Protein AF-A0A0A6D599-F1 (afdb_monomer_lite)

Radius of gyration: 25.68 Å; chains: 1; bounding box: 58×55×68 Å

Foldseek 3Di:
DDWDWDDDPDQWIWTDADPDIAIAWDDVVVVTPNPHHHPVVVLLVLLQVLLVVLLVVLCVVVVHDCPPKDKDWDWDADPVHRVDIDTDIDIDDDPPDDPVSVVVSVVSSVPRPSVVPVVVDDDDDDDDDPDPQVCLLVVQQDDPDDPDFDDDPPDPDGLRVLSVVLSVVCVVVVFRKDWPDWDDPDQQWIKTKIATRVDRLQIFMFIGRDPSNRSSRRSVVSVVCVLQVNSCPVHDPDPVLVPDCHNGDVPDDDDDADPPRHDDPVPDD

Structure (mmCIF, N/CA/C/O backbone):
data_AF-A0A0A6D599-F1
#
_entry.id   AF-A0A0A6D599-F1
#
loop_
_atom_site.group_PDB
_atom_site.id
_atom_site.type_symbol
_atom_site.label_atom_id
_atom_site.label_alt_id
_atom_site.label_comp_id
_atom_site.label_asym_id
_atom_site.label_entity_id
_atom_site.label_seq_id
_atom_site.pdbx_PDB_ins_code
_atom_site.Cartn_x
_atom_site.Cartn_y
_atom_site.Cartn_z
_atom_site.occupancy
_atom_site.B_iso_or_equiv
_atom_site.auth_seq_id
_atom_site.auth_comp_id
_atom_site.auth_asym_id
_atom_site.auth_atom_id
_atom_site.pdbx_PDB_model_num
ATOM 1 N N . MET A 1 1 ? 1.293 4.445 -0.594 1.00 71.12 1 MET A N 1
ATOM 2 C CA . MET A 1 1 ? -0.063 4.743 -1.075 1.00 71.12 1 MET A CA 1
ATOM 3 C C . MET A 1 1 ? -0.205 6.242 -1.158 1.00 71.12 1 MET A C 1
ATOM 5 O O . MET A 1 1 ? -0.358 6.902 -0.134 1.00 71.12 1 MET A O 1
ATOM 9 N N . GLU A 1 2 ? -0.124 6.762 -2.369 1.00 77.12 2 GLU A N 1
ATOM 10 C CA . GLU A 1 2 ? -0.551 8.118 -2.691 1.00 77.12 2 GLU A CA 1
ATOM 11 C C . GLU A 1 2 ? -2.078 8.173 -2.875 1.00 77.12 2 GLU A C 1
ATOM 13 O O . GLU A 1 2 ? -2.679 7.243 -3.412 1.00 77.12 2 GLU A O 1
ATOM 18 N N . ILE A 1 3 ? -2.706 9.266 -2.433 1.00 87.75 3 ILE A N 1
ATOM 19 C CA . ILE A 1 3 ? -4.123 9.550 -2.683 1.00 87.75 3 ILE A CA 1
ATOM 20 C C . ILE A 1 3 ? -4.201 10.858 -3.467 1.00 87.75 3 ILE A C 1
ATOM 22 O O . ILE A 1 3 ? -3.887 11.919 -2.930 1.00 87.75 3 ILE A O 1
ATOM 26 N N . LYS A 1 4 ? -4.641 10.790 -4.727 1.00 86.75 4 LYS A N 1
ATOM 27 C CA . LYS A 1 4 ? -4.862 11.976 -5.566 1.00 86.75 4 LYS A CA 1
ATOM 28 C C . LYS A 1 4 ? -6.304 12.443 -5.412 1.00 86.75 4 LYS A C 1
ATOM 30 O O . LYS A 1 4 ? -7.223 11.625 -5.427 1.00 86.75 4 LYS A O 1
ATOM 35 N N . VAL A 1 5 ? -6.508 13.749 -5.257 1.00 94.44 5 VAL A N 1
ATOM 36 C CA . VAL A 1 5 ? -7.840 14.337 -5.071 1.00 94.44 5 VAL A CA 1
ATOM 37 C C . VAL A 1 5 ? -8.196 15.217 -6.262 1.00 94.44 5 VAL A C 1
ATOM 39 O O . VAL A 1 5 ? -7.461 16.146 -6.586 1.00 94.44 5 VAL A O 1
ATOM 42 N N . ASN A 1 6 ? -9.348 14.950 -6.873 1.00 94.56 6 ASN A N 1
ATOM 43 C CA . ASN A 1 6 ? -9.970 15.817 -7.865 1.00 94.56 6 ASN A CA 1
ATOM 44 C C . ASN A 1 6 ? -11.116 16.604 -7.222 1.00 94.56 6 ASN A C 1
ATOM 46 O O . ASN A 1 6 ? -11.903 16.069 -6.434 1.00 94.56 6 ASN A O 1
ATOM 50 N N . PHE A 1 7 ? -11.236 17.872 -7.602 1.00 96.44 7 PHE A N 1
ATOM 51 C CA . PHE A 1 7 ? -12.372 18.709 -7.239 1.00 96.44 7 PHE A CA 1
ATOM 5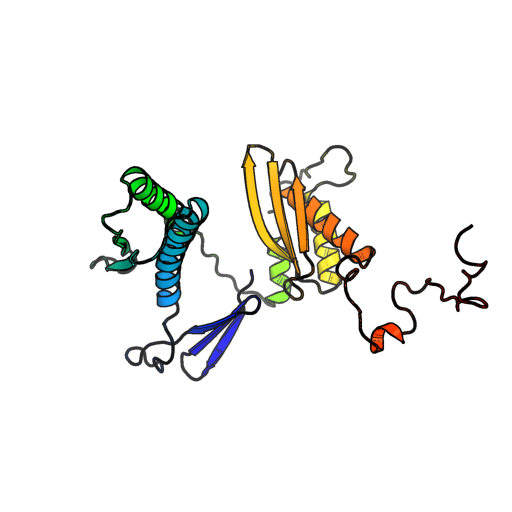2 C C . PHE A 1 7 ? -13.485 18.499 -8.263 1.00 96.44 7 PHE A C 1
ATOM 54 O O . PHE A 1 7 ? -13.273 18.697 -9.460 1.00 96.44 7 PHE A O 1
ATOM 61 N N . LEU A 1 8 ? -14.649 18.059 -7.792 1.00 96.56 8 LEU A N 1
ATOM 62 C CA . LEU A 1 8 ? -15.841 17.892 -8.618 1.00 96.56 8 LEU A CA 1
ATOM 63 C C . LEU A 1 8 ? -16.753 19.123 -8.474 1.00 96.56 8 LEU A C 1
ATOM 65 O O . LEU A 1 8 ? -16.378 20.134 -7.880 1.00 96.56 8 LEU A O 1
ATOM 69 N N . ASP A 1 9 ? -17.965 19.035 -9.019 1.00 94.44 9 ASP A N 1
ATOM 70 C CA . ASP A 1 9 ? -18.970 20.088 -8.895 1.00 94.44 9 ASP A CA 1
ATOM 71 C C . ASP A 1 9 ? -19.347 20.372 -7.424 1.00 94.44 9 ASP A C 1
ATOM 73 O O . ASP A 1 9 ? -19.399 19.476 -6.576 1.00 94.44 9 ASP A O 1
ATOM 77 N N . ASN A 1 10 ? -19.680 21.633 -7.135 1.00 95.75 10 ASN A N 1
ATOM 78 C CA . ASN A 1 10 ? -20.062 22.127 -5.808 1.00 95.75 10 ASN A CA 1
ATOM 79 C C . ASN A 1 10 ? -18.999 21.844 -4.718 1.00 95.75 10 ASN A C 1
ATOM 81 O O . ASN A 1 10 ? -17.886 22.357 -4.804 1.00 95.75 10 ASN A O 1
ATOM 85 N N . LEU A 1 11 ? -19.340 21.079 -3.673 1.00 95.69 11 LEU A N 1
ATOM 86 C CA . LEU A 1 11 ? -18.441 20.725 -2.563 1.00 95.69 11 LEU A CA 1
ATOM 87 C C . LEU A 1 11 ? -18.027 19.247 -2.599 1.00 95.69 11 LEU A C 1
ATOM 89 O O . LEU A 1 11 ? -17.588 18.698 -1.583 1.00 95.69 11 LEU A O 1
ATOM 93 N N . ARG A 1 12 ? -18.182 18.602 -3.760 1.00 97.12 12 ARG A N 1
ATOM 94 C CA . ARG A 1 12 ? -17.849 17.194 -3.954 1.00 97.12 12 ARG A CA 1
ATOM 95 C C . ARG A 1 12 ? -16.366 17.031 -4.260 1.00 97.12 12 ARG A C 1
ATOM 97 O O . ARG A 1 12 ? -15.771 17.793 -5.021 1.00 97.12 12 ARG A O 1
ATOM 104 N N . LEU A 1 13 ? -15.781 15.994 -3.679 1.00 97.75 13 LEU A N 1
ATOM 105 C CA . LEU A 1 13 ? -14.378 15.633 -3.840 1.00 97.75 13 LEU A CA 1
ATOM 106 C C . LEU A 1 13 ? -14.291 14.175 -4.274 1.00 97.75 13 LEU A C 1
ATOM 108 O O . LEU A 1 13 ? -15.048 13.335 -3.786 1.00 97.75 13 LEU A O 1
ATOM 112 N N . GLU A 1 14 ? -13.353 13.873 -5.158 1.00 97.56 14 GLU A N 1
ATOM 113 C CA . GLU A 1 14 ? -13.050 12.513 -5.589 1.00 97.56 14 GLU A CA 1
ATOM 114 C C . GLU A 1 14 ? -11.620 12.171 -5.187 1.00 97.56 14 GLU A C 1
ATOM 116 O O . GLU A 1 14 ? -10.680 12.807 -5.650 1.00 97.56 14 GLU A O 1
ATOM 121 N N . ALA A 1 15 ? -11.453 11.162 -4.340 1.00 96.00 15 ALA A N 1
ATOM 122 C CA . ALA A 1 15 ? -10.157 10.590 -4.013 1.00 96.00 15 ALA A CA 1
ATOM 123 C C . ALA A 1 15 ? -9.919 9.331 -4.857 1.00 96.00 15 ALA A C 1
ATOM 125 O O . ALA A 1 15 ? -10.765 8.433 -4.873 1.00 96.00 15 ALA A O 1
ATOM 126 N N . LYS A 1 16 ? -8.760 9.252 -5.518 1.00 89.00 16 LYS A N 1
ATOM 127 C CA . LYS A 1 16 ? -8.285 8.078 -6.263 1.00 89.00 16 LYS A CA 1
ATOM 128 C C . LYS A 1 16 ? -7.006 7.537 -5.643 1.00 89.00 16 LYS A C 1
ATOM 130 O O . LYS A 1 16 ? -6.075 8.301 -5.384 1.00 89.00 16 LYS A O 1
ATOM 135 N N . PHE A 1 17 ? -6.976 6.232 -5.414 1.00 84.12 17 PHE A N 1
ATOM 136 C CA . PHE A 1 17 ? -5.823 5.501 -4.894 1.00 84.12 17 PHE A CA 1
ATOM 137 C C . PHE A 1 17 ? -5.965 4.022 -5.257 1.00 84.12 17 PHE A C 1
ATOM 139 O O . PHE A 1 17 ? -7.059 3.467 -5.145 1.00 84.12 17 PHE A O 1
ATOM 146 N N . ASP A 1 18 ? -4.871 3.387 -5.683 1.00 79.62 18 ASP A N 1
ATOM 147 C CA . ASP A 1 18 ? -4.915 2.058 -6.313 1.00 79.62 18 ASP A CA 1
ATOM 148 C C . ASP A 1 18 ? -6.025 2.000 -7.394 1.00 79.62 18 ASP A C 1
ATOM 150 O O . ASP A 1 18 ? -6.182 2.939 -8.174 1.00 79.62 18 ASP A O 1
ATOM 154 N N . ASP A 1 19 ? -6.838 0.940 -7.397 1.00 82.19 19 ASP A N 1
ATOM 155 C CA . ASP A 1 19 ? -8.002 0.773 -8.278 1.00 82.19 19 ASP A CA 1
ATOM 156 C C . ASP A 1 19 ? -9.305 1.343 -7.679 1.00 82.19 19 ASP A C 1
ATOM 158 O O . ASP A 1 19 ? -10.402 1.121 -8.203 1.00 82.19 19 ASP A O 1
ATOM 162 N N . PHE A 1 20 ? -9.223 2.050 -6.548 1.00 89.50 20 PHE A N 1
ATOM 163 C CA . PHE A 1 20 ? -10.386 2.535 -5.815 1.00 89.50 20 PHE A CA 1
ATOM 164 C C . PHE A 1 20 ? -10.650 4.017 -6.064 1.00 89.50 20 PHE A C 1
ATOM 166 O O . PHE A 1 20 ? -9.753 4.849 -6.202 1.00 89.50 20 PHE A O 1
ATOM 173 N N . THR A 1 21 ? -11.937 4.357 -6.077 1.00 94.75 21 THR A N 1
ATOM 174 C CA . THR A 1 21 ? -12.419 5.737 -6.121 1.00 94.75 21 THR A CA 1
ATOM 175 C C . THR A 1 21 ? -13.409 5.954 -4.988 1.00 94.75 21 THR A C 1
ATOM 177 O O . THR A 1 21 ? -14.343 5.171 -4.807 1.00 94.75 21 THR A O 1
ATOM 180 N N . VAL A 1 22 ? -13.211 7.026 -4.225 1.00 96.62 22 VAL A N 1
ATOM 181 C CA . VAL A 1 22 ? -14.083 7.422 -3.117 1.00 96.62 22 VAL A CA 1
ATOM 182 C C . VAL A 1 22 ? -14.574 8.839 -3.363 1.00 96.62 22 VAL A C 1
ATOM 184 O O . VAL A 1 22 ? -13.775 9.758 -3.521 1.00 96.62 22 VAL A O 1
ATOM 187 N N . ILE A 1 23 ? -15.893 9.024 -3.364 1.00 97.75 23 ILE A N 1
ATOM 188 C CA . ILE A 1 23 ? -16.505 10.352 -3.436 1.00 97.75 23 ILE A CA 1
ATOM 189 C C . ILE A 1 23 ? -16.870 10.799 -2.026 1.00 97.75 23 ILE A C 1
ATOM 191 O O . ILE A 1 23 ? -17.485 10.043 -1.269 1.00 97.75 23 ILE A O 1
ATOM 195 N N . ALA A 1 24 ? -16.515 12.031 -1.686 1.00 97.69 24 ALA A N 1
ATOM 196 C CA . ALA A 1 24 ? -16.960 12.699 -0.476 1.00 97.69 24 ALA A CA 1
ATOM 197 C C . ALA A 1 24 ? -17.778 13.943 -0.825 1.00 97.69 24 ALA A C 1
ATOM 199 O O . ALA A 1 24 ? -17.529 14.598 -1.838 1.00 97.69 24 ALA A O 1
ATOM 200 N N . ASP A 1 25 ? -18.750 14.270 0.018 1.00 97.69 25 ASP A N 1
ATOM 201 C CA . ASP A 1 25 ? -19.600 15.447 -0.151 1.00 97.69 25 ASP A CA 1
ATOM 202 C C . ASP A 1 25 ? -19.989 16.025 1.209 1.00 97.69 25 ASP A C 1
ATOM 204 O O . ASP A 1 25 ? -20.007 15.339 2.233 1.00 97.69 25 ASP A O 1
ATOM 208 N N . GLN A 1 26 ? -20.297 17.315 1.231 1.00 96.50 26 GLN A N 1
ATOM 209 C CA . GLN A 1 26 ? -20.843 17.965 2.409 1.00 96.50 26 GLN A CA 1
ATOM 210 C C . GLN A 1 26 ? -22.369 17.794 2.443 1.00 96.50 26 GLN A C 1
ATOM 212 O O . GLN A 1 26 ? -23.034 17.815 1.410 1.00 96.50 26 GLN A O 1
ATOM 217 N N . PRO A 1 27 ? -22.984 17.660 3.628 1.00 95.69 27 PRO A N 1
ATOM 218 C CA . PRO A 1 27 ? -24.436 17.653 3.732 1.00 95.69 27 PRO A CA 1
ATOM 219 C C . PRO A 1 27 ? -25.025 19.018 3.340 1.00 95.69 27 PRO A C 1
ATOM 221 O O . PRO A 1 27 ? -24.373 20.055 3.479 1.00 95.69 27 PRO A O 1
ATOM 224 N N . ILE A 1 28 ? -26.316 19.033 2.992 1.00 95.06 28 ILE A N 1
ATOM 225 C CA . ILE A 1 28 ? -27.067 20.241 2.588 1.00 95.06 28 ILE A CA 1
ATOM 226 C C . ILE A 1 28 ? -26.924 21.392 3.596 1.00 95.06 28 ILE A C 1
ATOM 228 O O . ILE A 1 28 ? -26.773 22.553 3.219 1.00 95.06 28 ILE A O 1
ATOM 232 N N . ARG A 1 29 ? -26.892 21.089 4.902 1.00 95.25 29 ARG A N 1
ATOM 233 C CA . ARG A 1 29 ? -26.693 22.095 5.968 1.00 95.25 29 ARG A CA 1
ATOM 234 C C . ARG A 1 29 ? -25.365 22.861 5.867 1.00 95.25 29 ARG A C 1
ATOM 236 O O . ARG A 1 29 ? -25.258 23.956 6.407 1.00 95.25 29 ARG A O 1
ATOM 243 N N . TYR A 1 30 ? -24.369 22.285 5.197 1.00 92.25 30 TYR A N 1
ATOM 244 C CA . TYR A 1 30 ? -23.070 22.888 4.902 1.00 92.25 30 TYR A CA 1
ATOM 245 C C . TYR A 1 30 ? -22.928 23.253 3.416 1.00 92.25 30 TYR A C 1
ATOM 247 O O . TYR A 1 30 ? -21.813 23.415 2.937 1.00 92.25 30 TYR A O 1
ATOM 255 N N . LYS A 1 31 ? -24.054 23.444 2.711 1.00 95.38 31 LYS A N 1
ATOM 256 C CA . LYS A 1 31 ? -24.144 23.854 1.297 1.00 95.38 31 LYS A CA 1
ATOM 257 C C . LYS A 1 31 ? -23.642 22.828 0.268 1.00 95.38 31 LYS A C 1
ATOM 259 O O . LYS A 1 31 ? -23.519 23.184 -0.899 1.00 95.38 31 LYS A O 1
ATOM 264 N N . GLY A 1 32 ? -23.369 21.587 0.671 1.00 94.81 32 GLY A N 1
ATOM 265 C CA . GLY A 1 32 ? -23.097 20.504 -0.280 1.00 94.81 32 GLY A CA 1
ATOM 266 C C . GLY A 1 32 ? -24.378 19.831 -0.770 1.00 94.81 32 GLY A C 1
ATOM 267 O O . GLY A 1 32 ? -25.480 20.206 -0.353 1.00 94.81 32 GLY A O 1
ATOM 268 N N . ASP A 1 33 ? -24.237 18.818 -1.622 1.00 95.50 33 ASP A N 1
ATOM 269 C CA . ASP A 1 33 ? -25.392 18.124 -2.207 1.00 95.50 33 ASP A CA 1
ATOM 270 C C . ASP A 1 33 ? -25.889 16.981 -1.304 1.00 95.50 33 ASP A C 1
ATOM 272 O O . ASP A 1 33 ? -26.997 16.474 -1.479 1.00 95.50 33 ASP A O 1
ATOM 276 N N . GLY A 1 34 ? -25.094 16.583 -0.303 1.00 95.12 34 GLY A N 1
ATOM 277 C CA . GLY A 1 34 ? -25.365 15.423 0.548 1.00 95.12 34 GLY A CA 1
ATOM 278 C C . GLY A 1 34 ? -25.394 14.102 -0.226 1.00 95.12 34 GLY A C 1
ATOM 279 O O . GLY A 1 34 ? -26.042 13.154 0.213 1.00 95.12 34 GLY A O 1
ATOM 280 N N . SER A 1 35 ? -24.728 14.050 -1.382 1.00 96.12 35 SER A N 1
ATOM 281 C CA . SER A 1 35 ? -24.718 12.912 -2.309 1.00 96.12 35 SER A CA 1
ATOM 282 C C . SER A 1 35 ? -23.786 11.774 -1.878 1.00 96.12 35 SER A C 1
ATOM 284 O O . SER A 1 35 ? -23.927 10.648 -2.353 1.00 96.12 35 SER A O 1
ATOM 286 N N . ALA A 1 36 ? -22.854 12.054 -0.966 1.00 96.56 36 ALA A N 1
ATOM 287 C CA . ALA A 1 36 ? -21.898 11.105 -0.409 1.00 96.56 36 ALA A CA 1
ATOM 288 C C . ALA A 1 36 ? -21.568 11.449 1.061 1.00 96.56 36 ALA A C 1
ATOM 290 O O . ALA A 1 36 ? -21.856 12.565 1.503 1.00 96.56 36 ALA A O 1
ATOM 291 N N . PRO A 1 37 ? -20.975 10.519 1.839 1.00 96.94 37 PRO A N 1
ATOM 292 C CA . PRO A 1 37 ? -20.473 10.814 3.181 1.00 96.94 37 PRO A CA 1
ATOM 293 C C . PRO A 1 37 ? -19.436 11.944 3.179 1.00 96.94 37 PRO A C 1
ATOM 295 O O . PRO A 1 37 ? -18.693 12.120 2.210 1.00 96.94 37 PRO A O 1
ATOM 298 N N . GLY A 1 38 ? -19.336 12.680 4.285 1.00 96.31 38 GLY A N 1
ATOM 299 C CA . GLY A 1 38 ? -18.275 13.666 4.453 1.00 96.31 38 GLY A CA 1
ATOM 300 C C . GLY A 1 38 ? -16.906 12.997 4.631 1.00 96.31 38 GLY A C 1
ATOM 301 O O . GLY A 1 38 ? -16.830 11.846 5.068 1.00 96.31 38 GLY A O 1
ATOM 302 N N . PRO A 1 39 ? -15.790 13.711 4.388 1.00 95.50 39 PRO A N 1
ATOM 303 C CA . PRO A 1 39 ? -14.449 13.143 4.561 1.00 95.50 39 PRO A CA 1
ATOM 304 C C . PRO A 1 39 ? -14.208 12.552 5.962 1.00 95.50 39 PRO A C 1
ATOM 306 O O . PRO A 1 39 ? -13.625 11.480 6.104 1.00 95.50 39 PRO A O 1
ATOM 309 N N . PHE A 1 40 ? -14.711 13.214 7.010 1.00 93.25 40 PHE A N 1
ATOM 310 C CA . PHE A 1 40 ? -14.583 12.723 8.386 1.00 93.25 40 PHE A CA 1
ATOM 311 C C . PHE A 1 40 ? -15.425 11.464 8.652 1.00 93.25 40 PHE A C 1
ATOM 313 O O . PHE A 1 40 ? -15.035 10.628 9.465 1.00 93.25 40 PHE A O 1
ATOM 320 N N . ASP A 1 41 ? -16.540 11.274 7.943 1.00 94.38 41 ASP A N 1
ATOM 321 C CA . ASP A 1 41 ? -17.378 10.082 8.096 1.00 94.38 41 ASP A CA 1
ATOM 322 C C . ASP A 1 41 ? -16.644 8.827 7.611 1.00 94.38 41 ASP A C 1
ATOM 324 O O . ASP A 1 41 ? -16.750 7.775 8.240 1.00 94.38 41 ASP A O 1
ATOM 328 N N . TYR A 1 42 ? -15.820 8.940 6.562 1.00 95.88 42 TYR A N 1
ATOM 329 C CA . TYR A 1 42 ? -14.945 7.849 6.122 1.00 95.88 42 TYR A CA 1
ATOM 330 C C . TYR A 1 42 ? -13.904 7.473 7.175 1.00 95.88 42 TYR A C 1
ATOM 332 O O . TYR A 1 42 ? -13.665 6.286 7.398 1.00 95.88 42 TYR A O 1
ATOM 340 N N . PHE A 1 43 ? -13.329 8.453 7.878 1.00 94.44 43 PHE A N 1
ATOM 341 C CA . PHE A 1 43 ? -12.423 8.177 8.994 1.00 94.44 43 PHE A CA 1
ATOM 342 C C . PHE A 1 43 ? -13.135 7.367 10.093 1.00 94.44 43 PHE A C 1
ATOM 344 O O . PHE A 1 43 ? -12.645 6.313 10.505 1.00 94.44 43 PHE A O 1
ATOM 351 N N . LEU A 1 44 ? -14.337 7.783 10.496 1.00 94.56 44 LEU A N 1
ATOM 352 C CA . LEU A 1 44 ? -15.142 7.083 11.504 1.00 94.56 44 LEU A CA 1
ATOM 353 C C . LEU A 1 44 ? -15.605 5.693 11.049 1.00 94.56 44 LEU A C 1
ATOM 355 O O . LEU A 1 44 ? -15.626 4.747 11.838 1.00 94.56 44 LEU A O 1
ATOM 359 N N . ALA A 1 45 ? -15.967 5.548 9.776 1.00 96.00 45 ALA A N 1
ATOM 360 C CA . ALA A 1 45 ? -16.318 4.258 9.198 1.00 96.00 45 ALA A CA 1
ATOM 361 C C . ALA A 1 45 ? -15.102 3.325 9.177 1.00 96.00 45 ALA A C 1
ATOM 363 O O . ALA A 1 45 ? -15.216 2.157 9.552 1.00 96.00 45 ALA A O 1
ATOM 364 N N . SER A 1 46 ? -13.922 3.837 8.814 1.00 95.94 46 SER A N 1
ATOM 365 C CA . SER A 1 46 ? -12.696 3.040 8.749 1.00 95.94 46 SER A CA 1
ATOM 366 C C . SER A 1 46 ? -12.289 2.471 10.111 1.00 95.94 46 SER A C 1
ATOM 368 O O . SER A 1 46 ? -11.832 1.329 10.173 1.00 95.94 46 SER A O 1
ATOM 370 N N . SER A 1 47 ? -12.515 3.188 11.221 1.00 94.62 47 SER A N 1
ATOM 371 C CA . SER A 1 47 ? -12.241 2.661 12.565 1.00 94.62 47 SER A CA 1
ATOM 372 C C . SER A 1 47 ? -13.181 1.514 12.946 1.00 94.62 47 SER A C 1
ATOM 374 O O . SER A 1 47 ? -12.718 0.496 13.472 1.00 94.62 47 SER A O 1
ATOM 376 N N . ALA A 1 48 ? -14.473 1.626 12.626 1.00 95.88 48 ALA A N 1
ATOM 377 C CA . ALA A 1 48 ? -15.447 0.559 12.861 1.00 95.88 48 ALA A CA 1
ATOM 378 C C . ALA A 1 48 ? -15.161 -0.678 11.989 1.00 95.88 48 ALA A C 1
ATOM 380 O O . ALA A 1 48 ? -15.141 -1.804 12.494 1.00 95.88 48 ALA A O 1
ATOM 381 N N . LEU A 1 49 ? -14.869 -0.470 10.700 1.00 97.25 49 LEU A N 1
ATOM 382 C CA . LEU A 1 49 ? -14.504 -1.529 9.754 1.00 97.25 49 LEU A CA 1
ATOM 383 C C . LEU A 1 49 ? -13.203 -2.228 10.157 1.00 97.25 49 LEU A C 1
ATOM 385 O O . LEU A 1 49 ? -13.131 -3.453 10.127 1.00 97.25 49 LEU A O 1
ATOM 389 N N . CYS A 1 50 ? -12.196 -1.475 10.601 1.00 97.12 50 CYS A N 1
ATOM 390 C CA . CYS A 1 50 ? -10.942 -2.024 11.108 1.00 97.12 50 CYS A CA 1
ATOM 391 C C . CYS A 1 50 ? -11.170 -2.935 12.320 1.00 97.12 50 CYS A C 1
ATOM 393 O O . CYS A 1 50 ? -10.651 -4.050 12.361 1.00 97.12 50 CYS A O 1
ATOM 395 N N . ALA A 1 51 ? -11.987 -2.513 13.290 1.00 96.44 51 ALA A N 1
ATOM 396 C CA . ALA A 1 51 ? -12.356 -3.373 14.411 1.00 96.44 51 ALA A CA 1
ATOM 397 C C . ALA A 1 51 ? -13.065 -4.651 13.932 1.00 96.44 51 ALA A C 1
ATOM 399 O O . ALA A 1 51 ? -12.673 -5.746 14.335 1.00 96.44 51 ALA A O 1
ATOM 400 N N . ALA A 1 52 ? -14.046 -4.529 13.031 1.00 96.94 52 ALA A N 1
ATOM 401 C CA . ALA A 1 52 ? -14.778 -5.666 12.474 1.00 96.94 52 ALA A CA 1
ATOM 402 C C . ALA A 1 52 ? -13.868 -6.638 11.701 1.00 96.94 52 ALA A C 1
ATOM 404 O O . ALA A 1 52 ? -14.004 -7.851 11.853 1.00 96.94 52 ALA A O 1
ATOM 405 N N . TYR A 1 53 ? -12.888 -6.131 10.949 1.00 97.44 53 TYR A N 1
ATOM 406 C CA . TYR A 1 53 ? -11.871 -6.941 10.275 1.00 97.44 53 TYR A CA 1
ATOM 407 C C . TYR A 1 53 ? -11.088 -7.813 11.265 1.00 97.44 53 TYR A C 1
ATOM 409 O O . TYR A 1 53 ? -10.937 -9.013 11.048 1.00 97.44 53 TYR A O 1
ATOM 417 N N . PHE A 1 54 ? -10.643 -7.255 12.395 1.00 96.50 54 PHE A N 1
ATOM 418 C CA . PHE A 1 54 ? -9.919 -8.033 13.407 1.00 96.50 54 PHE A CA 1
ATOM 419 C C . PHE A 1 54 ? -10.796 -9.075 14.112 1.00 96.50 54 PHE A C 1
ATOM 421 O O . PHE A 1 54 ? -10.284 -10.124 14.521 1.00 96.50 54 PHE A O 1
ATOM 428 N N . VAL A 1 55 ? -12.101 -8.817 14.242 1.00 96.50 55 VAL A N 1
ATOM 429 C CA . VAL A 1 55 ? -13.070 -9.834 14.683 1.00 96.50 55 VAL A CA 1
ATOM 430 C C . VAL A 1 55 ? -13.167 -10.950 13.650 1.00 96.50 55 VAL A C 1
ATOM 432 O O . VAL A 1 55 ? -13.005 -12.116 14.008 1.00 96.50 55 VAL A O 1
ATOM 435 N N . LYS A 1 56 ? -13.373 -10.597 12.375 1.00 96.56 56 LYS A N 1
ATOM 436 C CA . LYS A 1 56 ? -13.496 -11.546 11.263 1.00 96.56 56 LYS A CA 1
ATOM 437 C C . LYS A 1 56 ? -12.266 -12.444 11.164 1.00 96.56 56 LYS A C 1
ATOM 439 O O . LYS A 1 56 ? -12.403 -13.660 11.209 1.00 96.56 56 LYS A O 1
ATOM 444 N N . LEU A 1 57 ? -11.071 -11.857 11.182 1.00 96.06 57 LEU A N 1
ATOM 445 C CA . LEU A 1 57 ? -9.800 -12.579 11.167 1.00 96.06 57 LEU A CA 1
ATOM 446 C C . LEU A 1 57 ? -9.657 -13.554 12.350 1.00 96.06 57 LEU A C 1
ATOM 448 O O . LEU A 1 57 ? -9.215 -14.692 12.178 1.00 96.06 57 LEU A O 1
ATOM 452 N N . TYR A 1 58 ? -10.031 -13.137 13.565 1.00 96.81 58 TYR A N 1
ATOM 453 C CA . TYR A 1 58 ? -9.984 -14.021 14.734 1.00 96.81 58 TYR A CA 1
ATOM 454 C C . TYR A 1 58 ? -10.916 -15.224 14.571 1.00 96.81 58 TYR A C 1
ATOM 456 O O . TYR A 1 58 ? -10.520 -16.351 14.877 1.00 96.81 58 TYR A O 1
ATOM 464 N N . CYS A 1 59 ? -12.134 -14.973 14.090 1.00 96.50 59 CYS A N 1
ATOM 465 C CA . CYS A 1 59 ? -13.151 -15.996 13.898 1.00 96.50 59 CYS A CA 1
ATOM 466 C C . CYS A 1 59 ? -12.749 -16.976 12.788 1.00 96.50 59 CYS A C 1
ATOM 468 O O . CYS A 1 59 ? -12.757 -18.184 13.016 1.00 96.50 59 CYS A O 1
ATOM 470 N N . ASP A 1 60 ? -12.285 -16.468 11.645 1.00 96.69 60 ASP A N 1
ATOM 471 C CA . ASP A 1 60 ? -11.872 -17.279 10.494 1.00 96.69 60 ASP A CA 1
ATOM 472 C C . ASP A 1 60 ? -10.701 -18.207 10.846 1.00 96.69 60 ASP A C 1
ATOM 474 O O . ASP A 1 60 ? -10.741 -19.399 10.556 1.00 96.69 60 ASP A O 1
ATOM 478 N N . THR A 1 61 ? -9.694 -17.717 11.580 1.00 96.19 61 THR A N 1
ATOM 479 C CA . THR A 1 61 ? -8.552 -18.553 12.018 1.00 96.19 61 THR A CA 1
ATOM 480 C C . THR A 1 61 ? -8.927 -19.684 12.983 1.00 96.19 61 THR A C 1
ATOM 482 O O . THR A 1 61 ? -8.106 -20.562 13.247 1.00 96.19 61 THR A O 1
ATOM 485 N N . ARG A 1 62 ? -10.140 -19.661 13.544 1.00 96.12 62 ARG A N 1
ATOM 486 C CA . ARG A 1 62 ? -10.650 -20.640 14.517 1.00 96.12 62 ARG A CA 1
ATOM 487 C C . ARG A 1 62 ? -11.907 -21.356 14.042 1.00 96.12 62 ARG A C 1
ATOM 489 O O . ARG A 1 62 ? -12.472 -22.123 14.815 1.00 96.12 62 ARG A O 1
ATOM 496 N N . ASN A 1 63 ? -12.321 -21.130 12.795 1.00 96.06 63 ASN A N 1
ATOM 497 C CA . ASN A 1 63 ? -13.568 -21.648 12.235 1.00 96.06 63 ASN A CA 1
ATOM 498 C C . ASN A 1 63 ? -14.803 -21.302 13.091 1.00 96.06 63 ASN A C 1
ATOM 500 O O . ASN A 1 63 ? -15.707 -22.120 13.245 1.00 96.06 63 ASN A O 1
ATOM 504 N N . ILE A 1 64 ? -14.835 -20.098 13.670 1.00 95.69 64 ILE A N 1
ATOM 505 C CA . ILE A 1 64 ? -15.995 -19.577 14.402 1.00 95.69 64 ILE A CA 1
ATOM 506 C C . ILE A 1 64 ? -16.895 -18.845 13.394 1.00 95.69 64 ILE A C 1
ATOM 508 O O . ILE A 1 64 ? -16.408 -17.944 12.706 1.00 95.69 64 ILE A O 1
ATOM 512 N N . PRO A 1 65 ? -18.190 -19.185 13.281 1.00 95.25 65 PRO A N 1
ATOM 513 C CA . PRO A 1 65 ? -19.112 -18.443 12.430 1.00 95.25 65 PRO A CA 1
ATOM 514 C C . PRO A 1 65 ? -19.229 -16.985 12.879 1.00 95.25 65 PRO A C 1
ATOM 516 O O . PRO A 1 65 ? -19.361 -16.692 14.064 1.00 95.25 65 PRO A O 1
ATOM 519 N N . THR A 1 66 ? -19.225 -16.056 11.925 1.00 95.69 66 THR A N 1
ATOM 520 C CA . THR A 1 66 ? -19.445 -14.627 12.206 1.00 95.69 66 THR A CA 1
ATOM 521 C C . THR A 1 66 ? -20.920 -14.230 12.196 1.00 95.69 66 THR A C 1
ATOM 523 O O . THR A 1 66 ? -21.248 -13.054 12.344 1.00 95.69 66 THR A O 1
ATOM 526 N N . GLU A 1 67 ? -21.816 -15.196 12.000 1.00 93.69 67 GLU A N 1
ATOM 527 C CA . GLU A 1 67 ? -23.257 -14.988 12.071 1.00 93.69 67 GLU A CA 1
ATOM 528 C C . GLU A 1 67 ? -23.642 -14.455 13.454 1.00 93.69 67 GLU A C 1
ATOM 530 O O . GLU A 1 67 ? -23.144 -14.914 14.479 1.00 93.69 67 GLU A O 1
ATOM 535 N N . ASN A 1 68 ? -24.529 -13.462 13.489 1.00 93.56 68 ASN A N 1
ATOM 536 C CA . ASN A 1 68 ? -24.999 -12.812 14.719 1.00 93.56 68 ASN A CA 1
ATOM 537 C C . ASN A 1 68 ? -23.932 -12.063 15.538 1.00 93.56 68 ASN A C 1
ATOM 539 O O . ASN A 1 68 ? -24.252 -11.558 16.613 1.00 93.56 68 ASN A O 1
ATOM 543 N N . ILE A 1 69 ? -22.707 -11.907 15.032 1.00 95.75 69 ILE A N 1
ATOM 544 C CA . ILE A 1 69 ? -21.757 -10.940 15.586 1.00 95.75 69 ILE A CA 1
ATOM 545 C C . ILE A 1 69 ? -22.063 -9.567 14.989 1.00 95.75 69 ILE A C 1
ATOM 547 O O . ILE A 1 69 ? -22.094 -9.404 13.769 1.00 95.75 69 ILE A O 1
ATOM 551 N N . ARG A 1 70 ? -22.280 -8.561 15.840 1.00 96.50 70 ARG A N 1
ATOM 552 C CA . ARG A 1 70 ? -22.551 -7.182 15.404 1.00 96.50 70 ARG A CA 1
ATOM 553 C C . ARG A 1 70 ? -21.569 -6.220 16.043 1.00 96.50 70 ARG A C 1
ATOM 555 O O . ARG A 1 70 ? -21.194 -6.377 17.201 1.00 96.50 70 ARG A O 1
ATOM 562 N N . LEU A 1 71 ? -21.161 -5.207 15.288 1.00 95.06 71 LEU A N 1
ATOM 563 C CA . LEU A 1 71 ? -20.340 -4.114 15.791 1.00 95.06 71 LEU A CA 1
ATOM 564 C C . LEU A 1 71 ? -21.028 -2.787 15.500 1.00 95.06 71 LEU A C 1
ATOM 566 O O . LEU A 1 71 ? -21.577 -2.584 14.421 1.00 95.06 71 LEU A O 1
ATOM 570 N N . SER A 1 72 ? -20.953 -1.872 16.459 1.00 95.62 72 SER A N 1
ATOM 571 C CA . SER A 1 72 ? -21.402 -0.492 16.293 1.00 95.62 72 SER A CA 1
ATOM 572 C C . SER A 1 72 ? -20.383 0.456 16.900 1.00 95.62 72 SER A C 1
ATOM 574 O O . SER A 1 72 ? -19.877 0.194 17.994 1.00 95.62 72 SER A O 1
ATOM 576 N N . GLN A 1 73 ? -20.127 1.573 16.229 1.00 95.56 73 GLN A N 1
ATOM 577 C CA . GLN A 1 73 ? -19.336 2.665 16.775 1.00 95.56 73 GLN A CA 1
ATOM 578 C C . GLN A 1 73 ? -20.233 3.871 17.031 1.00 95.56 73 GLN A C 1
ATOM 580 O O . GLN A 1 73 ? -20.996 4.276 16.160 1.00 95.56 73 GLN A O 1
ATOM 585 N N . ASN A 1 74 ? -20.100 4.455 18.218 1.00 94.38 74 ASN A N 1
ATOM 586 C CA . ASN A 1 74 ? -20.694 5.737 18.568 1.00 94.38 74 ASN A CA 1
ATOM 587 C C . ASN A 1 74 ? -19.592 6.707 18.983 1.00 94.38 74 ASN A C 1
ATOM 589 O O . ASN A 1 74 ? -18.616 6.301 19.613 1.00 94.38 74 ASN A O 1
ATOM 593 N N . ASN A 1 75 ? -19.771 7.989 18.686 1.00 91.38 75 ASN A N 1
ATOM 594 C CA . ASN A 1 75 ? -18.792 9.016 19.017 1.00 91.38 75 ASN A CA 1
ATOM 595 C C . ASN A 1 75 ? -19.382 9.943 20.073 1.00 91.38 75 ASN A C 1
ATOM 597 O O . ASN A 1 75 ? -20.445 10.528 19.867 1.00 91.38 75 ASN A O 1
ATOM 601 N N . ILE A 1 76 ? -18.693 10.074 21.201 1.00 92.00 76 ILE A N 1
ATOM 602 C CA . ILE A 1 76 ? -19.049 11.034 22.244 1.00 92.00 76 ILE A CA 1
ATOM 603 C C . ILE A 1 76 ? -18.135 12.238 22.053 1.00 92.00 76 ILE A C 1
ATOM 605 O O . ILE A 1 76 ? -16.921 12.119 22.204 1.00 92.00 76 ILE A O 1
ATOM 609 N N . VAL A 1 77 ? -18.723 13.369 21.675 1.00 90.62 77 VAL A N 1
ATOM 610 C CA . VAL A 1 77 ? -18.004 14.623 21.437 1.00 90.62 77 VAL A CA 1
ATOM 611 C C . VAL A 1 77 ? -17.957 15.418 22.735 1.00 90.62 77 VAL A C 1
ATOM 613 O O . VAL A 1 77 ? -18.991 15.604 23.378 1.00 90.62 77 VAL A O 1
ATOM 616 N N . ASP A 1 78 ? -16.769 15.876 23.116 1.00 88.88 78 ASP A N 1
ATOM 617 C CA . ASP A 1 78 ? -16.587 16.775 24.251 1.00 88.88 78 ASP A CA 1
ATOM 618 C C . ASP A 1 78 ? -17.258 18.140 23.961 1.00 88.88 78 ASP A C 1
ATOM 620 O O . ASP A 1 78 ? -16.979 18.749 22.919 1.00 88.88 78 ASP A O 1
ATOM 624 N N . PRO A 1 79 ? -18.159 18.628 24.839 1.00 90.88 79 PRO A N 1
ATOM 625 C CA . PRO A 1 79 ? -18.844 19.907 24.651 1.00 90.88 79 PRO A CA 1
ATOM 626 C C . PRO A 1 79 ? -17.917 21.128 24.599 1.00 90.88 79 PRO A C 1
ATOM 628 O O . PRO A 1 79 ? -18.273 22.126 23.972 1.00 90.88 79 PRO A O 1
ATOM 631 N N . GLU A 1 80 ? -16.757 21.074 25.257 1.00 93.69 80 GLU A N 1
ATOM 632 C CA . GLU A 1 80 ? -15.806 22.189 25.352 1.00 93.69 80 GLU A CA 1
ATOM 633 C C . GLU A 1 80 ? -14.740 22.129 24.252 1.00 93.69 80 GLU A C 1
ATOM 635 O O . GLU A 1 80 ? -14.211 23.159 23.832 1.00 93.69 80 GLU A O 1
ATOM 640 N N . ASN A 1 81 ? -14.454 20.934 23.730 1.00 90.56 81 ASN A N 1
ATOM 641 C CA . ASN A 1 81 ? -13.502 20.739 22.645 1.00 90.56 81 ASN A CA 1
ATOM 642 C C . ASN A 1 81 ? -14.000 19.700 21.635 1.00 90.56 81 ASN A C 1
ATOM 644 O O . ASN A 1 81 ? -13.748 18.509 21.774 1.00 90.56 81 ASN A O 1
ATOM 648 N N . ARG A 1 82 ? -14.596 20.157 20.527 1.00 87.75 82 ARG A N 1
ATOM 649 C CA . ARG A 1 82 ? -15.131 19.277 19.468 1.00 87.75 82 ARG A CA 1
ATOM 650 C C . ARG A 1 82 ? -14.127 18.280 18.862 1.00 87.75 82 ARG A C 1
ATOM 652 O O . ARG A 1 82 ? -14.539 17.332 18.192 1.00 87.75 82 ARG A O 1
ATOM 659 N N . TYR A 1 83 ? -12.824 18.515 19.027 1.00 87.75 83 TYR A N 1
ATOM 660 C CA . TYR A 1 83 ? -11.768 17.622 18.546 1.00 87.75 83 TYR A CA 1
ATOM 661 C C . TYR A 1 83 ? -11.423 16.519 19.554 1.00 87.75 83 TYR A C 1
ATOM 663 O O . TYR A 1 83 ? -10.873 15.492 19.167 1.00 87.75 83 TYR A O 1
ATOM 671 N N . ASN A 1 84 ? -11.779 16.697 20.826 1.00 88.88 84 ASN A N 1
ATOM 672 C CA . ASN A 1 84 ? -11.676 15.664 21.842 1.00 88.88 84 ASN A CA 1
ATOM 673 C C . ASN A 1 84 ? -12.907 14.752 21.749 1.00 88.88 84 ASN A C 1
ATOM 675 O O . ASN A 1 84 ? -14.016 15.122 22.134 1.00 88.88 84 ASN A O 1
ATOM 679 N N . GLN A 1 85 ? -12.730 13.568 21.165 1.00 91.75 85 GLN A N 1
ATOM 680 C CA . GLN A 1 85 ? -13.820 12.623 20.937 1.00 91.75 85 GLN A CA 1
ATOM 681 C C . GLN A 1 85 ? -13.483 11.253 21.515 1.00 91.75 85 GLN A C 1
ATOM 683 O O . GLN A 1 85 ? -12.371 10.748 21.364 1.00 91.75 85 GLN A O 1
ATOM 688 N N . ILE A 1 86 ? -14.478 10.616 22.130 1.00 92.56 86 ILE A N 1
ATOM 689 C CA . ILE A 1 86 ? -14.399 9.216 22.545 1.00 92.56 86 ILE A CA 1
ATOM 690 C C . ILE A 1 86 ? -15.109 8.371 21.488 1.00 92.56 86 ILE A C 1
ATOM 692 O O . ILE A 1 86 ? -16.339 8.375 21.396 1.00 92.56 86 ILE A O 1
ATOM 696 N N . PHE A 1 87 ? -14.333 7.610 20.717 1.00 93.88 87 PHE A N 1
ATOM 697 C CA . PHE A 1 87 ? -14.853 6.606 19.789 1.00 93.88 87 PHE A CA 1
ATOM 698 C C . PHE A 1 87 ? -15.167 5.315 20.549 1.00 93.88 87 PHE A C 1
ATOM 700 O O . PHE A 1 87 ? -14.281 4.534 20.902 1.00 93.88 87 PHE A O 1
ATOM 707 N N . LYS A 1 88 ? -16.448 5.092 20.838 1.00 94.50 88 LYS A N 1
ATOM 708 C CA . LYS A 1 88 ? -16.942 3.934 21.582 1.00 94.50 88 LYS A CA 1
ATOM 709 C C . LYS A 1 88 ? -17.365 2.833 20.616 1.00 94.50 88 LYS A C 1
ATOM 711 O O . LYS A 1 88 ? -18.455 2.883 20.051 1.00 94.50 88 LYS A O 1
ATOM 716 N N . ILE A 1 89 ? -16.517 1.818 20.472 1.00 94.31 89 ILE A N 1
ATOM 717 C CA . ILE A 1 89 ? -16.826 0.607 19.703 1.00 94.31 89 ILE A CA 1
ATOM 718 C C . ILE A 1 89 ? -17.444 -0.432 20.641 1.00 94.31 89 ILE A C 1
ATOM 720 O O . ILE A 1 89 ? -16.863 -0.786 21.667 1.00 94.31 89 ILE A O 1
ATOM 724 N N . GLN A 1 90 ? -18.633 -0.909 20.294 1.00 95.12 90 GLN A N 1
ATOM 725 C CA . GLN A 1 90 ? -19.365 -1.942 21.021 1.00 95.12 90 GLN A CA 1
ATOM 726 C C . GLN A 1 90 ? -19.529 -3.164 20.125 1.00 95.12 90 GLN A C 1
ATOM 728 O O . GLN A 1 90 ? -19.815 -3.026 18.936 1.00 95.12 90 GLN A O 1
ATOM 733 N N . VAL A 1 91 ? -19.333 -4.347 20.704 1.00 95.25 91 VAL A N 1
ATOM 734 C CA . VAL A 1 91 ? -19.407 -5.628 19.999 1.00 95.25 91 VAL A CA 1
ATOM 735 C C . VAL A 1 91 ? -20.457 -6.479 20.695 1.00 95.25 91 VAL A C 1
ATOM 737 O O . VAL A 1 91 ? -20.345 -6.763 21.889 1.00 95.25 91 VAL A O 1
ATOM 740 N N . GLU A 1 92 ? -21.474 -6.872 19.947 1.00 96.69 92 GLU A N 1
ATOM 741 C CA . GLU A 1 92 ? -22.471 -7.851 20.349 1.00 96.69 92 GLU A CA 1
ATOM 742 C C . GLU A 1 92 ? -22.000 -9.224 19.860 1.00 96.69 92 GLU A C 1
ATOM 744 O O . GLU A 1 92 ? -21.754 -9.417 18.668 1.00 96.69 92 GLU A O 1
ATOM 749 N N . LEU A 1 93 ? -21.819 -10.158 20.796 1.00 96.12 93 LEU A N 1
ATOM 750 C CA . LEU A 1 93 ? -21.388 -11.529 20.522 1.00 96.12 93 LEU A CA 1
ATOM 751 C C . LEU A 1 93 ? -22.504 -12.492 20.929 1.00 96.12 93 LEU A C 1
ATOM 753 O O . LEU A 1 93 ? -23.099 -12.280 21.994 1.00 96.12 93 LEU A O 1
ATOM 757 N N . PRO A 1 94 ? -22.749 -13.556 20.151 1.00 94.50 94 PRO A N 1
ATOM 758 C CA . PRO A 1 94 ? -23.784 -14.527 20.462 1.00 94.50 94 PRO A CA 1
ATOM 759 C C . PRO A 1 94 ? -23.470 -15.283 21.766 1.00 94.50 94 PRO A C 1
ATOM 761 O O . PRO A 1 94 ? -22.334 -15.306 22.255 1.00 94.50 94 PRO A O 1
ATOM 764 N N . ALA A 1 95 ? -24.511 -15.838 22.389 1.00 92.12 95 ALA A N 1
ATOM 765 C CA . ALA A 1 95 ? -24.420 -16.444 23.720 1.00 92.12 95 ALA A CA 1
ATOM 766 C C . ALA A 1 95 ? -23.650 -17.777 23.740 1.00 92.12 95 ALA A C 1
ATOM 768 O O . ALA A 1 95 ? -23.175 -18.193 24.793 1.00 92.12 95 ALA A O 1
ATOM 769 N N . ASP A 1 96 ? -23.533 -18.432 22.588 1.00 92.12 96 ASP A N 1
ATOM 770 C CA . ASP A 1 96 ? -22.827 -19.696 22.375 1.00 92.12 96 ASP A CA 1
ATOM 771 C C . ASP A 1 96 ? -21.311 -19.527 22.173 1.00 92.12 96 ASP A C 1
ATOM 773 O O . ASP A 1 96 ? -20.572 -20.510 22.251 1.00 92.12 96 ASP A O 1
ATOM 777 N N . ILE A 1 97 ? -20.817 -18.296 21.982 1.00 94.38 97 ILE A N 1
ATOM 778 C CA . ILE A 1 97 ? -19.377 -18.027 21.968 1.00 94.38 97 ILE A CA 1
ATOM 779 C C . ILE A 1 97 ? -18.773 -18.328 23.343 1.00 94.38 97 ILE A C 1
ATOM 781 O O . ILE A 1 97 ? -19.216 -17.816 24.376 1.00 94.38 97 ILE A O 1
ATOM 785 N N . SER A 1 98 ? -17.703 -19.127 23.342 1.00 95.69 98 SER A N 1
ATOM 786 C CA . SER A 1 98 ? -16.970 -19.464 24.559 1.00 95.69 98 SER A CA 1
ATOM 787 C C . SER A 1 98 ? -16.352 -18.216 25.200 1.00 95.69 98 SER A C 1
ATOM 789 O O . SER A 1 98 ? -15.942 -17.280 24.512 1.00 95.69 98 SER A O 1
ATOM 791 N N . GLU A 1 99 ? -16.202 -18.210 26.525 1.00 95.94 99 GLU A N 1
ATOM 792 C CA . GLU A 1 99 ? -15.583 -17.075 27.227 1.00 95.94 99 GLU A CA 1
ATOM 793 C C . GLU A 1 99 ? -14.130 -16.833 26.779 1.00 95.94 99 GLU A C 1
ATOM 795 O O . GLU A 1 99 ? -13.659 -15.697 26.680 1.00 95.94 99 GLU A O 1
ATOM 800 N N . LYS A 1 100 ? -13.423 -17.911 26.422 1.00 96.38 100 LYS A N 1
ATOM 801 C CA . LYS A 1 100 ? -12.073 -17.842 25.855 1.00 96.38 100 LYS A CA 1
ATOM 802 C C . LYS A 1 100 ? -12.065 -17.079 24.530 1.00 96.38 100 LYS A C 1
ATOM 804 O O . LYS A 1 100 ? -11.196 -16.227 24.329 1.00 96.38 100 LYS A O 1
ATOM 809 N N . ASP A 1 101 ? -13.014 -17.374 23.646 1.00 96.75 101 ASP A N 1
ATOM 810 C CA . ASP A 1 101 ? -13.109 -16.726 22.339 1.00 96.75 101 ASP A CA 1
ATOM 811 C C . ASP A 1 101 ? -13.642 -15.301 22.464 1.00 96.75 101 ASP A C 1
ATOM 813 O O . ASP A 1 101 ? -13.110 -14.409 21.813 1.00 96.75 101 ASP A O 1
ATOM 817 N N . ARG A 1 102 ? -14.580 -15.035 23.383 1.00 96.38 102 ARG A N 1
ATOM 818 C CA . ARG A 1 102 ? -15.032 -13.676 23.729 1.00 96.38 102 ARG A CA 1
ATOM 819 C C . ARG A 1 102 ? -13.851 -12.771 24.076 1.00 96.38 102 ARG A C 1
ATOM 821 O O . ARG A 1 102 ? -13.671 -11.717 23.465 1.00 96.38 102 ARG A O 1
ATOM 828 N N . LEU A 1 103 ? -13.010 -13.194 25.020 1.00 96.56 103 LEU A N 1
ATOM 829 C CA . LEU A 1 103 ? -11.809 -12.446 25.407 1.00 96.56 103 LEU A CA 1
ATOM 830 C C . LEU A 1 103 ? -10.793 -12.355 24.262 1.00 96.56 103 LEU A C 1
ATOM 832 O O . LEU A 1 103 ? -10.128 -11.330 24.098 1.00 96.56 103 LEU A O 1
ATOM 836 N N . GLY A 1 104 ? -10.664 -13.414 23.463 1.00 96.50 104 GLY A N 1
ATOM 837 C CA . GLY A 1 104 ? -9.795 -13.444 22.292 1.00 96.50 104 GLY A CA 1
ATOM 838 C C . GLY A 1 104 ? -10.198 -12.439 21.213 1.00 96.50 104 GLY A C 1
ATOM 839 O O . GLY A 1 104 ? -9.338 -11.709 20.721 1.00 96.50 104 GLY A O 1
ATOM 840 N N . ILE A 1 105 ? -11.492 -12.340 20.913 1.00 96.25 105 ILE A N 1
ATOM 841 C CA . ILE A 1 105 ? -12.068 -11.373 19.975 1.00 96.25 105 ILE A CA 1
ATOM 842 C C . ILE A 1 105 ? -11.786 -9.949 20.455 1.00 96.25 105 ILE A C 1
ATOM 844 O O . ILE A 1 105 ? -11.243 -9.147 19.696 1.00 96.25 105 ILE A O 1
ATOM 848 N N . LEU A 1 106 ? -12.061 -9.642 21.728 1.00 95.56 106 LEU A N 1
ATOM 849 C CA . LEU A 1 106 ? -11.790 -8.314 22.296 1.00 95.56 106 LEU A CA 1
ATOM 850 C C . LEU A 1 106 ? -10.300 -7.943 22.213 1.00 95.56 106 LEU A C 1
ATOM 852 O O . LEU A 1 106 ? -9.956 -6.824 21.836 1.00 95.56 106 LEU A O 1
ATOM 856 N N . ARG A 1 107 ? -9.397 -8.893 22.491 1.00 95.25 107 ARG A N 1
ATOM 857 C CA . ARG A 1 107 ? -7.945 -8.696 22.316 1.00 95.25 107 ARG A CA 1
ATOM 858 C C . ARG A 1 107 ? -7.543 -8.522 20.853 1.00 95.25 107 ARG A C 1
ATOM 860 O O . ARG A 1 107 ? -6.592 -7.796 20.579 1.00 95.25 107 ARG A O 1
ATOM 867 N N . SER A 1 108 ? -8.232 -9.185 19.925 1.00 95.19 108 SER A N 1
ATOM 868 C CA . SER A 1 108 ? -7.988 -9.035 18.488 1.00 95.19 108 SER A CA 1
ATOM 869 C C . SER A 1 108 ? -8.345 -7.625 18.028 1.00 95.19 108 SER A C 1
ATOM 871 O O . SER A 1 108 ? -7.525 -6.966 17.395 1.00 95.19 108 SER A O 1
ATOM 873 N N . ILE A 1 109 ? -9.509 -7.110 18.445 1.00 94.81 109 ILE A N 1
ATOM 874 C CA . ILE A 1 109 ? -9.921 -5.719 18.191 1.00 94.81 109 ILE A CA 1
ATOM 875 C C . ILE A 1 109 ? -8.898 -4.734 18.759 1.00 94.81 109 ILE A C 1
ATOM 877 O O . ILE A 1 109 ? -8.676 -3.667 18.177 1.00 94.81 109 ILE A O 1
ATOM 881 N N . ASP A 1 110 ? -8.216 -5.081 19.862 1.00 91.94 110 ASP A N 1
ATOM 882 C CA . ASP A 1 110 ? -7.191 -4.196 20.405 1.00 91.94 110 ASP A CA 1
ATOM 883 C C . ASP A 1 110 ? -6.057 -3.914 19.402 1.00 91.94 110 ASP A C 1
ATOM 885 O O . ASP A 1 110 ? -5.435 -2.858 19.471 1.00 91.94 110 ASP A O 1
ATOM 889 N N . ARG A 1 111 ? -5.844 -4.784 18.414 1.00 91.25 111 ARG A N 1
ATOM 890 C CA . ARG A 1 111 ? -4.826 -4.624 17.368 1.00 91.25 111 ARG A CA 1
ATOM 891 C C . ARG A 1 111 ? -5.270 -3.764 16.186 1.00 91.25 111 ARG A C 1
ATOM 893 O O . ARG A 1 111 ? -4.474 -3.597 15.269 1.00 91.25 111 ARG A O 1
ATOM 900 N N . CYS A 1 112 ? -6.485 -3.206 16.203 1.00 93.75 112 CYS A N 1
ATOM 901 C CA . CYS A 1 112 ? -6.963 -2.351 15.119 1.00 93.75 112 CYS A CA 1
ATOM 902 C C . CYS A 1 112 ? -5.971 -1.225 14.796 1.00 93.75 112 CYS A C 1
ATOM 904 O O . CYS A 1 112 ? -5.708 -0.350 15.627 1.00 93.75 112 CYS A O 1
ATOM 906 N N . THR A 1 113 ? -5.470 -1.247 13.560 1.00 93.50 113 THR A N 1
ATOM 907 C CA . THR A 1 113 ? -4.480 -0.311 13.027 1.00 93.50 113 THR A CA 1
ATOM 908 C C . THR A 1 113 ? -4.951 1.133 13.138 1.00 93.50 113 THR A C 1
ATOM 910 O O . THR A 1 113 ? -4.226 1.948 13.696 1.00 93.50 113 THR A O 1
ATOM 913 N N . VAL A 1 114 ? -6.183 1.442 12.708 1.00 94.38 114 VAL A N 1
ATOM 914 C CA . VAL A 1 114 ? -6.743 2.808 12.768 1.00 94.38 114 VAL A CA 1
ATOM 915 C C . VAL A 1 114 ? -6.704 3.345 14.198 1.00 94.38 114 VAL A C 1
ATOM 917 O O . VAL A 1 114 ? -6.196 4.435 14.446 1.00 94.38 114 VAL A O 1
ATOM 920 N N . LYS A 1 115 ? -7.153 2.543 15.169 1.00 94.00 115 LYS A N 1
ATOM 921 C CA . LYS A 1 115 ? -7.134 2.925 16.584 1.00 94.00 115 LYS A CA 1
ATOM 922 C C . LYS A 1 115 ? -5.706 3.137 17.097 1.00 94.00 115 LYS A C 1
ATOM 924 O O . LYS A 1 115 ? -5.464 4.125 17.781 1.00 94.00 115 LYS A O 1
ATOM 929 N N . LYS A 1 116 ? -4.770 2.228 16.794 1.00 93.94 116 LYS A N 1
ATOM 930 C CA . LYS A 1 116 ? -3.373 2.353 17.248 1.00 93.94 116 LYS A CA 1
ATOM 931 C C . LYS A 1 116 ? -2.708 3.599 16.667 1.00 93.94 116 LYS A C 1
ATOM 933 O O . LYS A 1 116 ? -2.106 4.333 17.434 1.00 93.94 116 LYS A O 1
ATOM 938 N N . VAL A 1 117 ? -2.887 3.875 15.374 1.00 93.12 117 VAL A N 1
ATOM 939 C CA . VAL A 1 117 ? -2.360 5.089 14.729 1.00 93.12 117 VAL A CA 1
ATOM 940 C C . VAL A 1 117 ? -2.902 6.337 15.423 1.00 93.12 117 VAL A C 1
ATOM 942 O O . VAL A 1 117 ? -2.114 7.150 15.890 1.00 93.12 117 VAL A O 1
ATOM 945 N N . VAL A 1 118 ? -4.222 6.451 15.597 1.00 92.62 118 VAL A N 1
ATOM 946 C CA . VAL A 1 118 ? -4.846 7.604 16.277 1.00 92.62 118 VAL A CA 1
ATOM 947 C C . VAL A 1 118 ? -4.328 7.774 17.710 1.00 92.62 118 VAL A C 1
ATOM 949 O O . VAL A 1 118 ? -4.057 8.892 18.130 1.00 92.62 118 VAL A O 1
ATOM 952 N N . GLN A 1 119 ? -4.144 6.678 18.453 1.00 92.25 119 GLN A N 1
ATOM 953 C CA . GLN A 1 119 ? -3.591 6.705 19.815 1.00 92.25 119 GLN A CA 1
ATOM 954 C C . GLN A 1 119 ? -2.102 7.080 19.864 1.00 92.25 119 GLN A C 1
ATOM 956 O O . GLN A 1 119 ? -1.649 7.598 20.881 1.00 92.25 119 GLN A O 1
ATOM 961 N N . THR A 1 120 ? -1.343 6.804 18.801 1.00 93.31 120 THR A N 1
ATOM 962 C CA . THR A 1 120 ? 0.069 7.192 18.676 1.00 93.31 120 THR A CA 1
ATOM 963 C C . THR A 1 120 ? 0.232 8.659 18.275 1.00 93.31 120 THR A C 1
ATOM 965 O O . THR A 1 120 ? 1.268 9.237 18.581 1.00 93.31 120 THR A O 1
ATOM 968 N N . GLY A 1 121 ? -0.784 9.271 17.659 1.00 91.50 121 GLY A N 1
ATOM 969 C CA . GLY A 1 121 ? -0.761 10.679 17.263 1.00 91.50 121 GLY A CA 1
ATOM 970 C C . GLY A 1 121 ? 0.146 10.918 16.054 1.00 91.50 121 GLY A C 1
ATOM 971 O O . GLY A 1 121 ? 1.272 11.376 16.234 1.00 91.50 121 GLY A O 1
ATOM 972 N N . PRO A 1 122 ? -0.301 10.593 14.826 1.00 90.81 122 PRO A N 1
ATOM 973 C CA . PRO A 1 122 ? 0.473 10.892 13.630 1.00 90.81 122 PRO A CA 1
ATOM 974 C C . PRO A 1 122 ? 0.623 12.407 13.459 1.00 90.81 122 PRO A C 1
ATOM 976 O O . PRO A 1 122 ? -0.296 13.174 13.758 1.00 90.81 122 PRO A O 1
ATOM 979 N N . GLU A 1 123 ? 1.776 12.822 12.949 1.00 92.06 123 GLU A N 1
ATOM 980 C CA . GLU A 1 123 ? 2.020 14.204 12.560 1.00 92.06 123 GLU A CA 1
ATOM 981 C C . GLU A 1 123 ? 1.425 14.472 11.174 1.00 92.06 123 GLU A C 1
ATOM 983 O O . GLU A 1 123 ? 1.530 13.644 10.268 1.00 92.06 123 GLU A O 1
ATOM 988 N N . PHE A 1 124 ? 0.793 15.634 11.021 1.00 87.31 124 PHE A N 1
ATOM 989 C CA . PHE A 1 124 ? 0.322 16.131 9.735 1.00 87.31 124 PHE A CA 1
ATOM 990 C C . PHE A 1 124 ? 1.238 17.271 9.307 1.00 87.31 124 PHE A C 1
ATOM 992 O O . PHE A 1 124 ? 1.197 18.351 9.895 1.00 87.31 124 PHE A O 1
ATOM 999 N N . ILE A 1 125 ? 2.051 17.020 8.287 1.00 85.69 125 ILE A N 1
ATOM 1000 C CA . ILE A 1 125 ? 2.892 18.029 7.647 1.00 85.69 125 ILE A CA 1
ATOM 1001 C C . ILE A 1 125 ? 2.123 18.551 6.433 1.00 85.69 125 ILE A C 1
ATOM 1003 O O . ILE A 1 125 ? 1.583 17.765 5.656 1.00 85.69 125 ILE A O 1
ATOM 1007 N N . ILE A 1 126 ? 2.017 19.874 6.314 1.00 87.25 126 ILE A N 1
ATOM 1008 C CA . ILE A 1 126 ? 1.347 20.544 5.198 1.00 87.25 126 ILE A CA 1
ATOM 1009 C C . ILE A 1 126 ? 2.384 21.432 4.529 1.00 87.25 126 ILE A C 1
ATOM 1011 O O . ILE A 1 126 ? 2.914 22.346 5.161 1.00 87.25 126 ILE A O 1
ATOM 1015 N N . GLU A 1 127 ? 2.645 21.164 3.258 1.00 86.06 127 GLU A N 1
ATOM 1016 C CA . GLU A 1 127 ? 3.618 21.882 2.445 1.00 86.06 127 GLU A CA 1
ATOM 1017 C C . GLU A 1 127 ? 3.039 22.190 1.063 1.00 86.06 127 GLU A C 1
ATOM 1019 O O . GLU A 1 127 ? 2.154 21.489 0.568 1.00 86.06 127 GLU A O 1
ATOM 1024 N N . GLU A 1 128 ? 3.511 23.282 0.471 1.00 83.69 128 GLU A N 1
ATOM 1025 C CA . GLU A 1 128 ? 3.242 23.630 -0.919 1.00 83.69 128 GLU A CA 1
ATOM 1026 C C . GLU A 1 128 ? 4.431 23.174 -1.759 1.00 83.69 128 GLU A C 1
ATOM 1028 O O . GLU A 1 128 ? 5.581 23.398 -1.382 1.00 83.69 128 GLU A O 1
ATOM 1033 N N . VAL A 1 129 ? 4.139 22.557 -2.900 1.00 82.62 129 VAL A N 1
ATOM 1034 C CA . VAL A 1 129 ? 5.145 22.089 -3.849 1.00 82.62 129 VAL A CA 1
ATOM 1035 C C . VAL A 1 129 ? 4.828 22.579 -5.252 1.00 82.62 129 VAL A C 1
ATOM 1037 O O . VAL A 1 129 ? 3.662 22.759 -5.607 1.00 82.62 129 VAL A O 1
ATOM 1040 N N . GLU A 1 130 ? 5.863 22.762 -6.072 1.00 79.62 130 GLU A N 1
ATOM 1041 C CA . GLU A 1 130 ? 5.688 23.145 -7.477 1.00 79.62 130 GLU A CA 1
ATOM 1042 C C . GLU A 1 130 ? 5.086 21.997 -8.306 1.00 79.62 130 GLU A C 1
ATOM 1044 O O . GLU A 1 130 ? 4.305 22.249 -9.228 1.00 79.62 130 GLU A O 1
ATOM 1049 N N . ASN A 1 131 ? 5.424 20.737 -7.984 1.00 73.94 131 ASN A N 1
ATOM 1050 C CA . ASN A 1 131 ? 4.926 19.556 -8.690 1.00 73.94 131 ASN A CA 1
ATOM 1051 C C . ASN A 1 131 ? 4.865 18.299 -7.794 1.00 73.94 131 ASN A C 1
ATOM 1053 O O . ASN A 1 131 ? 5.885 17.691 -7.481 1.00 73.94 131 ASN A O 1
ATOM 1057 N N . LEU A 1 132 ? 3.644 17.839 -7.497 1.00 72.88 132 LEU A N 1
ATOM 1058 C CA . LEU A 1 132 ? 3.371 16.655 -6.667 1.00 72.88 132 LEU A CA 1
ATOM 1059 C C . LEU A 1 132 ? 4.021 15.351 -7.168 1.00 72.88 132 LEU A C 1
ATOM 1061 O O . LEU A 1 132 ? 4.337 14.478 -6.360 1.00 72.88 132 LEU A O 1
ATOM 1065 N N . ASP A 1 133 ? 4.208 15.179 -8.480 1.00 67.31 133 ASP A N 1
ATOM 1066 C CA . ASP A 1 133 ? 4.798 13.948 -9.015 1.00 67.31 133 ASP A CA 1
ATOM 1067 C C . ASP A 1 133 ? 6.320 13.891 -8.802 1.00 67.31 133 ASP A C 1
ATOM 1069 O O . ASP A 1 133 ? 6.859 12.797 -8.632 1.00 67.31 133 ASP A O 1
ATOM 1073 N N . ALA A 1 134 ? 6.998 15.042 -8.731 1.00 62.62 134 ALA A N 1
ATOM 1074 C CA . ALA A 1 134 ? 8.431 15.115 -8.447 1.00 62.62 134 ALA A CA 1
ATOM 1075 C C . ALA A 1 134 ? 8.742 14.901 -6.951 1.00 62.62 134 ALA A C 1
ATOM 1077 O O . ALA A 1 134 ? 9.690 14.191 -6.613 1.00 62.62 134 ALA A O 1
ATOM 1078 N N . ASP A 1 135 ? 7.921 15.448 -6.048 1.00 63.12 135 ASP A N 1
ATOM 1079 C CA . ASP A 1 135 ? 8.181 15.407 -4.600 1.00 63.12 135 ASP A CA 1
ATOM 1080 C C . ASP A 1 135 ? 7.908 14.049 -3.939 1.00 63.12 135 ASP A C 1
ATOM 1082 O O . ASP A 1 135 ? 8.533 13.702 -2.935 1.00 63.12 135 ASP A O 1
ATOM 1086 N N . ALA A 1 136 ? 7.049 13.206 -4.518 1.00 62.03 136 ALA A N 1
ATOM 1087 C CA . ALA A 1 136 ? 6.786 11.868 -3.980 1.00 62.03 136 ALA A CA 1
ATOM 1088 C C . ALA A 1 136 ? 8.050 10.982 -3.896 1.00 62.03 136 ALA A C 1
ATOM 1090 O O . ALA A 1 136 ? 8.159 10.148 -2.996 1.00 62.03 136 ALA A O 1
ATOM 1091 N N . GLN A 1 137 ? 9.020 11.183 -4.796 1.00 62.84 137 GLN A N 1
ATOM 1092 C CA . GLN A 1 137 ? 10.317 10.491 -4.781 1.00 62.84 137 GLN A CA 1
ATOM 1093 C C . GLN A 1 137 ? 11.235 10.989 -3.651 1.00 62.84 137 GLN A C 1
ATOM 1095 O O . GLN A 1 137 ? 12.023 10.215 -3.103 1.00 62.84 137 GLN A O 1
ATOM 1100 N N . ALA A 1 138 ? 11.102 12.252 -3.229 1.00 61.38 138 ALA A N 1
ATOM 1101 C CA . ALA A 1 138 ? 11.893 12.820 -2.137 1.00 61.38 138 ALA A CA 1
ATOM 1102 C C . ALA A 1 138 ? 11.583 12.156 -0.783 1.00 61.38 138 ALA A C 1
ATOM 1104 O O . ALA A 1 138 ? 12.470 12.036 0.061 1.00 61.38 138 ALA A O 1
ATOM 1105 N N . LEU A 1 139 ? 10.368 11.624 -0.597 1.00 65.19 139 LEU A N 1
ATOM 1106 C CA . LEU A 1 139 ? 9.970 10.882 0.610 1.00 65.19 139 LEU A CA 1
ATOM 1107 C C . LEU A 1 139 ? 10.735 9.559 0.808 1.00 65.19 139 LEU A C 1
ATOM 1109 O O . LEU A 1 139 ? 10.718 8.997 1.907 1.00 65.19 139 LEU A O 1
ATOM 1113 N N . LEU A 1 140 ? 11.402 9.044 -0.231 1.00 65.31 140 LEU A N 1
ATOM 1114 C CA . LEU A 1 140 ? 12.275 7.869 -0.135 1.00 65.31 140 LEU A CA 1
ATOM 1115 C C . LEU A 1 140 ? 13.675 8.211 0.385 1.00 65.31 140 LEU A C 1
ATOM 1117 O O . LEU A 1 140 ? 14.421 7.308 0.771 1.00 65.31 140 LEU A O 1
ATOM 1121 N N . MET A 1 141 ? 14.055 9.488 0.380 1.00 66.31 141 MET A N 1
ATOM 1122 C CA . MET A 1 141 ? 15.410 9.899 0.719 1.00 66.31 141 MET A CA 1
ATOM 1123 C C . MET A 1 141 ? 15.622 9.847 2.238 1.00 66.31 141 MET A C 1
ATOM 1125 O O . MET A 1 141 ? 14.791 10.346 3.003 1.00 66.31 141 MET A O 1
ATOM 1129 N N . PRO A 1 142 ? 16.731 9.256 2.717 1.00 60.84 142 PRO A N 1
ATOM 1130 C CA . PRO A 1 142 ? 17.105 9.352 4.120 1.00 60.84 142 PRO A CA 1
ATOM 1131 C C . PRO A 1 142 ? 17.246 10.824 4.522 1.00 60.84 142 PRO A C 1
ATOM 1133 O O . PRO A 1 142 ? 17.802 11.625 3.770 1.00 60.84 142 PRO A O 1
ATOM 1136 N N . VAL A 1 143 ? 16.776 11.181 5.720 1.00 55.91 143 VAL A N 1
ATOM 1137 C CA . VAL A 1 143 ? 17.002 12.520 6.279 1.00 55.91 143 VAL A CA 1
ATOM 1138 C C . VAL A 1 143 ? 18.514 12.722 6.394 1.00 55.91 143 VAL A C 1
ATOM 1140 O O . VAL A 1 143 ? 19.183 11.960 7.093 1.00 55.91 143 VAL A O 1
ATOM 1143 N N . ALA A 1 144 ? 19.051 13.722 5.691 1.00 52.22 144 ALA A N 1
ATOM 1144 C CA . ALA A 1 144 ? 20.471 14.057 5.687 1.00 52.22 144 ALA A CA 1
ATOM 1145 C C . ALA A 1 144 ? 20.902 14.531 7.087 1.00 52.22 144 ALA A C 1
ATOM 1147 O O . ALA A 1 144 ? 20.810 15.709 7.422 1.00 52.22 144 ALA A O 1
ATOM 1148 N N . GLY A 1 145 ? 21.294 13.582 7.941 1.00 46.00 145 GLY A N 1
ATOM 1149 C CA . GLY A 1 145 ? 21.569 13.819 9.359 1.00 46.00 145 GLY A CA 1
ATOM 1150 C C . GLY A 1 145 ? 23.048 13.861 9.744 1.00 46.00 145 GLY A C 1
ATOM 1151 O O . GLY A 1 145 ? 23.360 14.267 10.861 1.00 46.00 145 GLY A O 1
ATOM 1152 N N . SER A 1 146 ? 23.976 13.458 8.873 1.00 47.59 146 SER A N 1
ATOM 1153 C CA . SER A 1 146 ? 25.408 13.491 9.194 1.00 47.59 146 SER A CA 1
ATOM 1154 C C . SER A 1 146 ? 26.293 13.349 7.961 1.00 47.59 146 SER A C 1
ATOM 1156 O O . SER A 1 146 ? 26.031 12.493 7.124 1.00 47.59 146 SER A O 1
ATOM 1158 N N . ASP A 1 147 ? 27.409 14.081 7.924 1.00 57.78 147 ASP A N 1
ATOM 1159 C CA . ASP A 1 147 ? 28.497 13.953 6.932 1.00 57.78 147 ASP A CA 1
ATOM 1160 C C . ASP A 1 147 ? 29.190 12.564 6.907 1.00 57.78 147 ASP A C 1
ATOM 1162 O O . ASP A 1 147 ? 30.137 12.350 6.151 1.00 57.78 147 ASP A O 1
ATOM 1166 N N . ALA A 1 148 ? 28.757 11.605 7.734 1.00 66.38 148 ALA A N 1
ATOM 1167 C CA . ALA A 1 148 ? 29.271 10.238 7.759 1.00 66.38 148 ALA A CA 1
ATOM 1168 C C . ALA A 1 148 ? 28.274 9.279 7.084 1.00 66.38 148 ALA A C 1
ATOM 1170 O O . ALA A 1 148 ? 27.177 9.075 7.597 1.00 66.38 148 ALA A O 1
ATOM 1171 N N . GLY A 1 149 ? 28.658 8.685 5.949 1.00 82.94 149 GLY A N 1
ATOM 1172 C CA . GLY A 1 149 ? 27.850 7.673 5.256 1.00 82.94 149 GLY A CA 1
ATOM 1173 C C . GLY A 1 149 ? 27.934 6.292 5.915 1.00 82.94 149 GLY A C 1
ATOM 1174 O O . GLY A 1 149 ? 28.990 5.891 6.416 1.00 82.94 149 GLY A O 1
ATOM 1175 N N . THR A 1 150 ? 26.836 5.537 5.893 1.00 92.88 150 THR A N 1
ATOM 1176 C CA . THR A 1 150 ? 26.742 4.212 6.517 1.00 92.88 150 THR A CA 1
ATOM 1177 C C . THR A 1 150 ? 27.241 3.123 5.568 1.00 92.88 150 THR A C 1
ATOM 1179 O O . THR A 1 150 ? 26.566 2.779 4.600 1.00 92.88 150 THR A O 1
ATOM 1182 N N . PHE A 1 151 ? 28.395 2.518 5.863 1.00 95.12 151 PHE A N 1
ATOM 1183 C CA . PHE A 1 151 ? 28.933 1.379 5.106 1.00 95.12 151 PHE A CA 1
ATOM 1184 C C . PHE A 1 151 ? 28.553 0.041 5.746 1.00 95.12 151 PHE A C 1
ATOM 1186 O O . PHE A 1 151 ? 28.681 -0.145 6.957 1.00 95.12 151 PHE A O 1
ATOM 1193 N N . ILE A 1 152 ? 28.147 -0.922 4.917 1.00 95.62 152 ILE A N 1
ATOM 1194 C CA . ILE A 1 152 ? 27.911 -2.311 5.328 1.00 95.62 152 ILE A CA 1
ATOM 1195 C C . ILE A 1 152 ? 28.874 -3.253 4.603 1.00 95.62 152 ILE A C 1
ATOM 1197 O O . ILE A 1 152 ? 29.340 -2.964 3.502 1.00 95.62 152 ILE A O 1
ATOM 1201 N N . ALA A 1 153 ? 29.186 -4.392 5.225 1.00 96.75 153 ALA A N 1
ATOM 1202 C CA . ALA A 1 153 ? 30.147 -5.344 4.679 1.00 96.75 153 ALA A CA 1
ATOM 1203 C C . ALA A 1 153 ? 29.744 -5.827 3.272 1.00 96.75 153 ALA A C 1
ATOM 1205 O O . ALA A 1 153 ? 28.609 -6.250 3.052 1.00 96.75 153 ALA A O 1
ATOM 1206 N N . GLY A 1 154 ? 30.697 -5.788 2.337 1.00 96.69 154 GLY A N 1
ATOM 1207 C CA . GLY A 1 154 ? 30.504 -6.245 0.959 1.00 96.69 154 GLY A CA 1
ATOM 1208 C C . GLY A 1 154 ? 29.757 -5.269 0.045 1.00 96.69 154 GLY A C 1
ATOM 1209 O O . GLY A 1 154 ? 29.313 -5.689 -1.021 1.00 96.69 154 GLY A O 1
ATOM 1210 N N . LYS A 1 155 ? 29.579 -4.003 0.446 1.00 97.00 155 LYS A N 1
ATOM 1211 C CA . LYS A 1 155 ? 29.034 -2.937 -0.407 1.00 97.00 155 LYS A CA 1
ATOM 1212 C C . LYS A 1 155 ? 30.063 -1.826 -0.597 1.00 97.00 155 LYS A C 1
ATOM 1214 O O . LYS A 1 155 ? 30.725 -1.431 0.359 1.00 97.00 155 LYS A O 1
ATOM 1219 N N . ASP A 1 156 ? 30.153 -1.328 -1.827 1.00 96.75 156 ASP A N 1
ATOM 1220 C CA . ASP A 1 156 ? 31.197 -0.381 -2.247 1.00 96.75 156 ASP A CA 1
ATOM 1221 C C . ASP A 1 156 ? 30.832 1.088 -1.994 1.00 96.75 156 ASP A C 1
ATOM 1223 O O . ASP A 1 156 ? 31.702 1.956 -1.988 1.00 96.75 156 ASP A O 1
ATOM 1227 N N . LEU A 1 157 ? 29.547 1.371 -1.770 1.00 95.06 157 LEU A N 1
ATOM 1228 C CA . LEU A 1 157 ? 29.018 2.703 -1.493 1.00 95.06 157 LEU A CA 1
ATOM 1229 C C . LEU A 1 157 ? 28.261 2.710 -0.160 1.00 95.06 157 LEU A C 1
ATOM 1231 O O . LEU A 1 157 ? 27.714 1.675 0.245 1.00 95.06 157 LEU A O 1
ATOM 1235 N N . PRO A 1 158 ? 28.186 3.869 0.518 1.00 95.44 158 PRO A N 1
ATOM 1236 C CA . PRO A 1 158 ? 27.344 4.007 1.692 1.00 95.44 158 PRO A CA 1
ATOM 1237 C C . PRO A 1 158 ? 25.866 3.868 1.305 1.00 95.44 158 PRO A C 1
ATOM 1239 O O . PRO A 1 158 ? 25.468 4.135 0.164 1.00 95.44 158 PRO A O 1
ATOM 1242 N N . LEU A 1 159 ? 25.043 3.433 2.256 1.00 94.25 159 LEU A N 1
ATOM 1243 C CA . LEU A 1 159 ? 23.624 3.152 2.030 1.00 94.25 159 LEU A CA 1
ATOM 1244 C C . LEU A 1 159 ? 22.871 4.378 1.513 1.00 94.25 159 LEU A C 1
ATOM 1246 O O . LEU A 1 159 ? 22.079 4.254 0.586 1.00 94.25 159 LEU A O 1
ATOM 1250 N N . GLU A 1 160 ? 23.149 5.557 2.060 1.00 91.62 160 GLU A N 1
ATOM 1251 C CA . GLU A 1 160 ? 22.473 6.809 1.716 1.00 91.62 160 GLU A CA 1
ATOM 1252 C C . GLU A 1 160 ? 22.735 7.198 0.259 1.00 91.62 160 GLU A C 1
ATOM 1254 O O . GLU A 1 160 ? 21.803 7.509 -0.478 1.00 91.62 160 GLU A O 1
ATOM 1259 N N . GLN A 1 161 ? 23.993 7.095 -0.183 1.00 92.81 161 GLN A N 1
ATOM 1260 C CA . GLN A 1 161 ? 24.363 7.347 -1.575 1.00 92.81 161 GLN A CA 1
ATOM 1261 C C . GLN A 1 161 ? 23.797 6.276 -2.511 1.00 92.81 161 GLN A C 1
ATOM 1263 O O . GLN A 1 161 ? 23.351 6.584 -3.611 1.00 92.81 161 GLN A O 1
ATOM 1268 N N . THR A 1 162 ? 23.786 5.018 -2.072 1.00 94.94 162 THR A N 1
ATOM 1269 C CA . THR A 1 162 ? 23.216 3.908 -2.843 1.00 94.94 162 THR A CA 1
ATOM 1270 C C . THR A 1 162 ? 21.721 4.128 -3.082 1.00 94.94 162 THR A C 1
ATOM 1272 O O . THR A 1 162 ? 21.265 4.027 -4.219 1.00 94.94 162 THR A O 1
ATOM 1275 N N . ILE A 1 163 ? 20.969 4.495 -2.038 1.00 94.31 163 ILE A N 1
ATOM 1276 C CA . ILE A 1 163 ? 19.544 4.843 -2.128 1.00 94.31 163 ILE A CA 1
ATOM 1277 C C . ILE A 1 163 ? 19.351 6.041 -3.058 1.00 94.31 163 ILE A C 1
ATOM 1279 O O . ILE A 1 163 ? 18.561 5.942 -3.989 1.00 94.31 163 ILE A O 1
ATOM 1283 N N . ALA A 1 164 ? 20.105 7.127 -2.858 1.00 91.00 164 ALA A N 1
ATOM 1284 C CA . ALA A 1 164 ? 20.017 8.327 -3.689 1.00 91.00 164 ALA A CA 1
ATOM 1285 C C . ALA A 1 164 ? 20.209 8.019 -5.182 1.00 91.00 164 ALA A C 1
ATOM 1287 O O . ALA A 1 164 ? 19.397 8.424 -6.011 1.00 91.00 164 ALA A O 1
ATOM 1288 N N . ASN A 1 165 ? 21.247 7.249 -5.519 1.00 93.81 165 ASN A N 1
ATOM 1289 C CA . ASN A 1 165 ? 21.550 6.883 -6.898 1.00 93.81 165 ASN A CA 1
ATOM 1290 C C . ASN A 1 165 ? 20.438 6.024 -7.518 1.00 93.81 165 ASN A C 1
ATOM 1292 O O . ASN A 1 165 ? 20.002 6.296 -8.632 1.00 93.81 165 ASN A O 1
ATOM 1296 N N . MET A 1 166 ? 19.974 4.987 -6.813 1.00 95.81 166 MET A N 1
ATOM 1297 C CA . MET A 1 166 ? 18.954 4.077 -7.346 1.00 95.81 166 MET A CA 1
ATOM 1298 C C . MET A 1 166 ? 17.583 4.746 -7.467 1.00 95.81 166 MET A C 1
ATOM 1300 O O . MET A 1 166 ? 16.911 4.554 -8.477 1.00 95.81 166 MET A O 1
ATOM 1304 N N . SER A 1 167 ? 17.184 5.555 -6.482 1.00 92.00 167 SER A N 1
ATOM 1305 C CA . SER A 1 167 ? 15.955 6.351 -6.564 1.00 92.00 167 SER A CA 1
ATOM 1306 C C . SER A 1 167 ? 16.015 7.339 -7.729 1.00 92.00 167 SER A C 1
ATOM 1308 O O . SER A 1 167 ? 15.045 7.445 -8.473 1.00 92.00 167 SER A O 1
ATOM 1310 N N . GLY A 1 168 ? 17.163 7.998 -7.936 1.00 90.38 168 GLY A N 1
ATOM 1311 C CA . GLY A 1 168 ? 17.388 8.892 -9.074 1.00 90.38 168 GLY A CA 1
ATOM 1312 C C . GLY A 1 168 ? 17.233 8.185 -10.422 1.00 90.38 168 GLY A C 1
ATOM 1313 O O . GLY A 1 1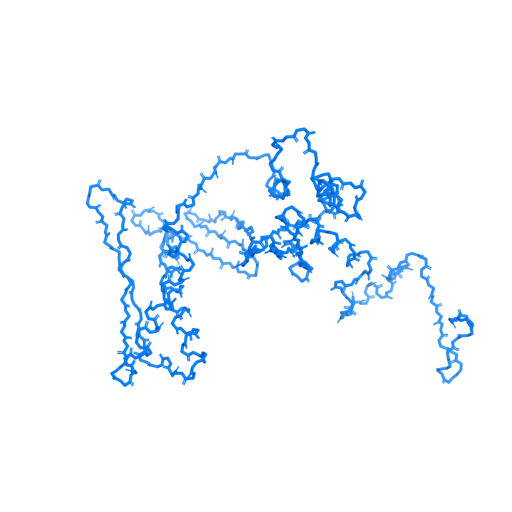68 ? 16.462 8.642 -11.254 1.00 90.38 168 GLY A O 1
ATOM 1314 N N . ILE A 1 169 ? 17.867 7.019 -10.602 1.00 94.06 169 ILE A N 1
ATOM 1315 C CA . ILE A 1 169 ? 17.736 6.216 -11.833 1.00 94.06 169 ILE A CA 1
ATOM 1316 C C . ILE A 1 169 ? 16.269 5.876 -12.125 1.00 94.06 169 ILE A C 1
ATOM 1318 O O . ILE A 1 169 ? 15.816 6.010 -13.258 1.00 94.06 169 ILE A O 1
ATOM 1322 N N . LEU A 1 170 ? 15.519 5.424 -11.117 1.00 93.81 170 LEU A N 1
ATOM 1323 C CA . LEU A 1 170 ? 14.112 5.056 -11.299 1.00 93.81 170 LEU A CA 1
ATOM 1324 C C . LEU A 1 170 ? 13.245 6.283 -11.619 1.00 93.81 170 LEU A C 1
ATOM 1326 O O . LEU A 1 170 ? 12.371 6.199 -12.480 1.00 93.81 170 LEU A O 1
ATOM 1330 N N . ALA A 1 171 ? 13.512 7.423 -10.980 1.00 90.06 171 ALA A N 1
ATOM 1331 C CA . ALA A 1 171 ? 12.827 8.678 -11.271 1.00 90.06 171 ALA A CA 1
ATOM 1332 C C . ALA A 1 171 ? 13.116 9.182 -12.697 1.00 90.06 171 ALA A C 1
ATOM 1334 O O . ALA A 1 171 ? 12.184 9.572 -13.397 1.00 90.06 171 ALA A O 1
ATOM 1335 N N . ASP A 1 172 ? 14.368 9.104 -13.158 1.00 91.06 172 ASP A N 1
ATOM 1336 C CA . ASP A 1 172 ? 14.771 9.488 -14.520 1.00 91.06 172 ASP A CA 1
ATOM 1337 C C . ASP A 1 172 ? 14.104 8.608 -15.594 1.00 91.06 172 ASP A C 1
ATOM 1339 O O . ASP A 1 172 ? 13.828 9.069 -16.702 1.00 91.06 172 ASP A O 1
ATOM 1343 N N . LEU A 1 173 ? 13.786 7.352 -15.258 1.00 91.62 173 LEU A N 1
ATOM 1344 C CA . LEU A 1 173 ? 12.992 6.440 -16.093 1.00 91.62 173 LEU A CA 1
ATOM 1345 C C . LEU A 1 173 ? 11.477 6.722 -16.040 1.00 91.62 173 LEU A C 1
ATOM 1347 O O . LEU A 1 173 ? 10.703 6.027 -16.696 1.00 91.62 173 LEU A O 1
ATOM 1351 N N . GLY A 1 174 ? 11.037 7.718 -15.267 1.00 89.50 174 GLY A N 1
ATOM 1352 C CA . GLY A 1 174 ? 9.628 8.078 -15.095 1.00 89.50 174 GLY A CA 1
ATOM 1353 C C . GLY A 1 174 ? 8.857 7.172 -14.131 1.00 89.50 174 GLY A C 1
ATOM 1354 O O . GLY A 1 174 ? 7.627 7.236 -14.084 1.00 89.50 174 GLY A O 1
ATOM 1355 N N . MET A 1 175 ? 9.547 6.327 -13.359 1.00 90.12 175 MET A N 1
ATOM 1356 C CA . MET A 1 175 ? 8.908 5.449 -12.378 1.00 90.12 175 MET A CA 1
ATOM 1357 C C . MET A 1 175 ? 8.641 6.191 -11.074 1.00 90.12 175 MET A C 1
ATOM 1359 O O . MET A 1 175 ? 9.466 6.974 -10.592 1.00 90.12 175 MET A O 1
ATOM 1363 N N . LYS A 1 176 ? 7.498 5.897 -10.452 1.00 89.06 176 LYS A N 1
ATOM 1364 C CA . LYS A 1 176 ? 7.103 6.492 -9.174 1.00 89.06 176 LYS A CA 1
ATOM 1365 C C . LYS A 1 176 ? 7.081 5.420 -8.098 1.00 89.06 176 LYS A C 1
ATOM 1367 O O . LYS A 1 176 ? 6.078 4.747 -7.896 1.00 89.06 176 LYS A O 1
ATOM 1372 N N . ILE A 1 177 ? 8.203 5.250 -7.410 1.00 90.19 177 ILE A N 1
ATOM 1373 C CA . ILE A 1 177 ? 8.329 4.218 -6.383 1.00 90.19 177 ILE A CA 1
ATOM 1374 C C . ILE A 1 177 ? 7.681 4.695 -5.090 1.00 90.19 177 ILE A C 1
ATOM 1376 O O . ILE A 1 177 ? 7.992 5.766 -4.577 1.00 90.19 177 ILE A O 1
ATOM 1380 N N . GLU A 1 178 ? 6.815 3.866 -4.521 1.00 88.44 178 GLU A N 1
ATOM 1381 C CA . GLU A 1 178 ? 6.247 4.096 -3.200 1.00 88.44 178 GLU A CA 1
ATOM 1382 C C . GLU A 1 178 ? 6.515 2.929 -2.252 1.00 88.44 178 GLU A C 1
ATOM 1384 O O . GLU A 1 178 ? 6.560 1.760 -2.641 1.00 88.44 178 GLU A O 1
ATOM 1389 N N . ILE A 1 179 ? 6.648 3.248 -0.964 1.00 87.88 179 ILE A N 1
ATOM 1390 C CA . ILE A 1 179 ? 6.746 2.236 0.084 1.00 87.88 179 ILE A CA 1
ATOM 1391 C C . ILE A 1 179 ? 5.334 1.869 0.534 1.00 87.88 179 ILE A C 1
ATOM 1393 O O . ILE A 1 179 ? 4.631 2.684 1.136 1.00 87.88 179 ILE A O 1
ATOM 1397 N N . ALA A 1 180 ? 4.915 0.631 0.277 1.00 83.50 180 ALA A N 1
ATOM 1398 C CA . ALA A 1 180 ? 3.594 0.161 0.686 1.00 83.50 180 ALA A CA 1
ATOM 1399 C C . ALA A 1 180 ? 3.566 -0.277 2.156 1.00 83.50 180 ALA A C 1
ATOM 1401 O O . ALA A 1 180 ? 2.556 -0.113 2.837 1.00 83.50 180 ALA A O 1
ATOM 1402 N N . SER A 1 181 ? 4.659 -0.859 2.667 1.00 83.00 181 SER A N 1
ATOM 1403 C CA . SER A 1 181 ? 4.738 -1.246 4.079 1.00 83.00 181 SER A CA 1
ATOM 1404 C C . SER A 1 181 ? 6.167 -1.393 4.592 1.00 83.00 181 SER A C 1
ATOM 1406 O O . SER A 1 181 ? 7.070 -1.763 3.846 1.00 83.00 181 SER A O 1
ATOM 1408 N N . TRP A 1 182 ? 6.333 -1.163 5.897 1.00 88.19 182 TRP A N 1
ATOM 1409 C CA . TRP A 1 182 ? 7.548 -1.429 6.667 1.00 88.19 182 TRP A CA 1
ATOM 1410 C C . TRP A 1 182 ? 7.277 -2.467 7.752 1.00 88.19 182 TRP A C 1
ATOM 1412 O O . TRP A 1 182 ? 6.196 -2.498 8.346 1.00 88.19 182 TRP A O 1
ATOM 1422 N N . ARG A 1 183 ? 8.279 -3.288 8.066 1.00 84.75 183 ARG A N 1
ATOM 1423 C CA . ARG A 1 183 ? 8.257 -4.204 9.210 1.00 84.75 183 ARG A CA 1
ATOM 1424 C C . ARG A 1 183 ? 9.616 -4.229 9.900 1.00 84.75 183 ARG A C 1
ATOM 1426 O O . ARG A 1 183 ? 10.648 -4.331 9.245 1.00 84.75 183 ARG A O 1
ATOM 1433 N N . ASN A 1 184 ? 9.582 -4.218 11.228 1.00 89.62 184 ASN A N 1
ATOM 1434 C CA . ASN A 1 184 ? 10.734 -4.427 12.100 1.00 89.62 184 ASN A CA 1
ATOM 1435 C C . ASN A 1 184 ? 10.286 -5.297 13.282 1.00 89.62 184 ASN A C 1
ATOM 1437 O O . ASN A 1 184 ? 9.858 -4.789 14.316 1.00 89.62 184 ASN A O 1
ATOM 1441 N N . ILE A 1 185 ? 10.238 -6.615 13.067 1.00 78.56 185 ILE A N 1
ATOM 1442 C CA . ILE A 1 185 ? 9.594 -7.549 14.009 1.00 78.56 185 ILE A CA 1
ATOM 1443 C C . ILE A 1 185 ? 10.499 -7.823 15.220 1.00 78.56 185 ILE A C 1
ATOM 1445 O O . ILE A 1 185 ? 10.002 -8.037 16.325 1.00 78.56 185 ILE A O 1
ATOM 1449 N N . VAL A 1 186 ? 11.820 -7.804 15.021 1.00 84.94 186 VAL A N 1
ATOM 1450 C CA . VAL A 1 186 ? 12.844 -8.013 16.056 1.00 84.94 186 VAL A CA 1
ATOM 1451 C C . VAL A 1 186 ? 14.032 -7.076 15.805 1.00 84.94 186 VAL A C 1
ATOM 1453 O O . VAL A 1 186 ? 14.226 -6.664 14.661 1.00 84.94 186 VAL A O 1
ATOM 1456 N N . PRO A 1 187 ? 14.851 -6.749 16.827 1.00 91.19 187 PRO A N 1
ATOM 1457 C CA . PRO A 1 187 ? 15.990 -5.852 16.657 1.00 91.19 187 PRO A CA 1
ATOM 1458 C C . PRO A 1 187 ? 16.897 -6.266 15.497 1.00 91.19 187 PRO A C 1
ATOM 1460 O O . PRO A 1 187 ? 17.256 -7.436 15.366 1.00 91.19 187 PRO A O 1
ATOM 1463 N N . ASN A 1 188 ? 17.302 -5.279 14.698 1.00 92.50 188 ASN A N 1
ATOM 1464 C CA . ASN A 1 188 ? 18.193 -5.446 13.550 1.00 92.50 188 ASN A CA 1
ATOM 1465 C C . ASN A 1 188 ? 17.633 -6.339 12.426 1.00 92.50 188 ASN A C 1
ATOM 1467 O O . ASN A 1 188 ? 18.409 -6.932 11.681 1.00 92.50 188 ASN A O 1
ATOM 1471 N N . VAL A 1 189 ? 16.308 -6.473 12.298 1.00 94.38 189 VAL A N 1
ATOM 1472 C CA . VAL A 1 189 ? 15.677 -7.216 11.196 1.00 94.38 189 VAL A CA 1
ATOM 1473 C C . VAL A 1 189 ? 14.554 -6.385 10.594 1.00 94.38 189 VAL A C 1
ATOM 1475 O O . VAL A 1 189 ? 13.418 -6.379 11.074 1.00 94.38 189 VAL A O 1
ATOM 1478 N N . TRP A 1 190 ? 14.887 -5.709 9.502 1.00 95.00 190 TRP A N 1
ATOM 1479 C CA . TRP A 1 190 ? 13.986 -4.859 8.744 1.00 95.00 190 TRP A CA 1
ATOM 1480 C C . TRP A 1 190 ? 13.573 -5.524 7.440 1.00 95.00 190 TRP A C 1
ATOM 1482 O O . TRP A 1 190 ? 14.365 -6.197 6.777 1.00 95.00 190 TRP A O 1
ATOM 1492 N N . SER A 1 191 ? 12.326 -5.285 7.056 1.00 93.50 191 SER A N 1
ATOM 1493 C CA . SER A 1 191 ? 11.847 -5.530 5.701 1.00 93.50 191 SER A CA 1
ATOM 1494 C C . SER A 1 191 ? 10.885 -4.432 5.275 1.00 93.50 191 SER A C 1
ATOM 1496 O O . SER A 1 191 ? 10.242 -3.795 6.115 1.00 93.50 191 SER A O 1
ATOM 1498 N N . LEU A 1 192 ? 10.788 -4.220 3.972 1.00 93.75 192 LEU A N 1
ATOM 1499 C CA . LEU A 1 192 ? 9.805 -3.335 3.367 1.00 93.75 192 LEU A CA 1
ATOM 1500 C C . LEU A 1 192 ? 9.315 -3.912 2.048 1.00 93.75 192 LEU A C 1
ATOM 1502 O O . LEU A 1 192 ? 9.997 -4.722 1.424 1.00 93.75 192 LEU A O 1
ATOM 1506 N N . HIS A 1 193 ? 8.158 -3.429 1.630 1.00 93.50 193 HIS A N 1
ATOM 1507 C CA . HIS A 1 193 ? 7.592 -3.675 0.315 1.00 93.50 193 HIS A CA 1
ATOM 1508 C C . HIS A 1 193 ? 7.518 -2.353 -0.443 1.00 93.50 193 HIS A C 1
ATOM 1510 O O . HIS A 1 193 ? 6.944 -1.393 0.085 1.00 93.50 193 HIS A O 1
ATOM 1516 N N . ILE A 1 194 ? 8.073 -2.316 -1.654 1.00 94.69 194 ILE A N 1
ATOM 1517 C CA . ILE A 1 194 ? 7.970 -1.170 -2.566 1.00 94.69 194 ILE A CA 1
ATOM 1518 C C . ILE A 1 194 ? 7.288 -1.591 -3.861 1.00 94.69 194 ILE A C 1
ATOM 1520 O O . ILE A 1 194 ? 7.387 -2.752 -4.256 1.00 94.69 194 ILE A O 1
ATOM 1524 N N . ARG A 1 195 ? 6.634 -0.645 -4.528 1.00 93.75 195 ARG A N 1
ATOM 1525 C CA . ARG A 1 195 ? 6.005 -0.848 -5.838 1.00 93.75 195 ARG A CA 1
ATOM 1526 C C . ARG A 1 195 ? 6.031 0.431 -6.662 1.00 93.75 195 ARG A C 1
ATOM 1528 O O . ARG A 1 195 ? 6.173 1.511 -6.088 1.00 93.75 195 ARG A O 1
ATOM 1535 N N . ASP A 1 196 ? 5.866 0.307 -7.973 1.00 93.00 196 ASP A N 1
ATOM 1536 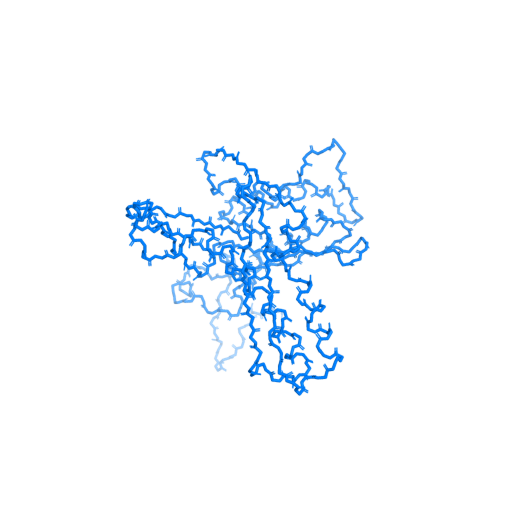C CA . ASP A 1 196 ? 5.546 1.456 -8.823 1.00 93.00 196 ASP A CA 1
ATOM 1537 C C . ASP A 1 196 ? 4.078 1.856 -8.611 1.00 93.00 196 ASP A C 1
ATOM 1539 O O . ASP A 1 196 ? 3.172 1.024 -8.698 1.00 93.00 196 ASP A O 1
ATOM 1543 N N . ALA A 1 197 ? 3.836 3.130 -8.317 1.00 87.06 197 ALA A N 1
ATOM 1544 C CA . ALA A 1 197 ? 2.504 3.688 -8.130 1.00 87.06 197 ALA A CA 1
ATOM 1545 C C . ALA A 1 197 ? 1.659 3.622 -9.412 1.00 87.06 197 ALA A C 1
ATOM 1547 O O . ALA A 1 197 ? 0.439 3.489 -9.327 1.00 87.06 197 ALA A O 1
ATOM 1548 N N . HIS A 1 198 ? 2.285 3.693 -10.591 1.00 86.94 198 HIS A N 1
ATOM 1549 C CA . HIS A 1 198 ? 1.585 3.609 -11.877 1.00 86.94 198 HIS A CA 1
ATOM 1550 C C . HIS A 1 198 ? 1.384 2.166 -12.355 1.00 86.94 198 HIS A C 1
ATOM 1552 O O . HIS A 1 198 ? 0.484 1.909 -13.152 1.00 86.94 198 HIS A O 1
ATOM 1558 N N . SER A 1 199 ? 2.194 1.224 -11.865 1.00 89.25 199 SER A N 1
ATOM 1559 C CA . SER A 1 199 ? 2.086 -0.201 -12.185 1.00 89.25 199 SER A CA 1
ATOM 1560 C C . SER A 1 199 ? 2.277 -1.047 -10.923 1.00 89.25 199 SER A C 1
ATOM 1562 O O . SER A 1 199 ? 3.370 -1.562 -10.674 1.00 89.25 199 SER A O 1
ATOM 1564 N N . PRO A 1 200 ? 1.218 -1.239 -10.112 1.00 86.88 200 PRO A N 1
ATOM 1565 C CA . PRO A 1 200 ? 1.321 -1.951 -8.835 1.00 86.88 200 PRO A CA 1
ATOM 1566 C C . PRO A 1 200 ? 1.772 -3.416 -8.946 1.00 86.88 200 PRO A C 1
ATOM 1568 O O . PRO A 1 200 ? 2.164 -4.005 -7.941 1.00 86.88 200 PRO A O 1
ATOM 1571 N N . MET A 1 201 ? 1.716 -4.003 -10.149 1.00 90.06 201 MET A N 1
ATOM 1572 C CA . MET A 1 201 ? 2.254 -5.333 -10.466 1.00 90.06 201 MET A CA 1
ATOM 1573 C C . MET A 1 201 ? 3.790 -5.374 -10.389 1.00 90.06 201 MET A C 1
ATOM 1575 O O . MET A 1 201 ? 4.364 -6.423 -10.101 1.00 90.06 201 MET A O 1
ATOM 1579 N N . CYS A 1 202 ? 4.456 -4.238 -10.604 1.00 95.25 202 CYS A N 1
ATOM 1580 C CA . CYS A 1 202 ? 5.899 -4.093 -10.467 1.00 95.25 202 CYS A CA 1
ATOM 1581 C C . CYS A 1 202 ? 6.239 -3.767 -9.011 1.00 95.25 202 CYS A C 1
ATOM 1583 O O . CYS A 1 202 ? 6.136 -2.617 -8.578 1.00 95.25 202 CYS A O 1
ATOM 1585 N N . PHE A 1 203 ? 6.638 -4.779 -8.240 1.00 96.75 203 PHE A N 1
ATOM 1586 C CA . PHE A 1 203 ? 6.972 -4.633 -6.824 1.00 96.75 203 PHE A CA 1
ATOM 1587 C C . PHE A 1 203 ? 8.150 -5.511 -6.404 1.00 96.75 203 PHE A C 1
ATOM 1589 O O . PHE A 1 203 ? 8.397 -6.573 -6.975 1.00 96.75 203 PHE A O 1
ATOM 1596 N N . THR A 1 204 ? 8.844 -5.110 -5.341 1.00 98.19 204 THR A N 1
ATOM 1597 C CA . THR A 1 204 ? 9.941 -5.885 -4.739 1.00 98.19 204 THR A CA 1
ATOM 1598 C C . THR A 1 204 ? 9.931 -5.793 -3.218 1.00 98.19 204 THR A C 1
ATOM 1600 O O . THR A 1 204 ? 9.191 -5.003 -2.620 1.00 98.19 204 THR A O 1
ATOM 1603 N N . ASN A 1 205 ? 10.728 -6.643 -2.563 1.00 97.75 205 ASN A N 1
ATOM 1604 C CA . ASN A 1 205 ? 10.788 -6.699 -1.108 1.00 97.75 205 ASN A CA 1
ATOM 1605 C C . ASN A 1 205 ? 12.229 -6.553 -0.628 1.00 97.75 205 ASN A C 1
ATOM 1607 O O . ASN A 1 205 ? 13.069 -7.426 -0.818 1.00 97.75 205 ASN A O 1
ATOM 1611 N N . GLY A 1 206 ? 12.503 -5.477 0.097 1.00 97.00 206 GLY A N 1
ATOM 1612 C CA . GLY A 1 206 ? 13.814 -5.276 0.696 1.00 97.00 206 GLY A CA 1
ATOM 1613 C C . GLY A 1 206 ? 13.933 -5.951 2.048 1.00 97.00 206 GLY A C 1
ATOM 1614 O O . GLY A 1 206 ? 12.966 -6.043 2.811 1.00 97.00 206 GLY A O 1
ATOM 1615 N N . LYS A 1 207 ? 15.153 -6.367 2.378 1.00 97.31 207 LYS A N 1
ATOM 1616 C CA . LYS A 1 207 ? 15.525 -6.887 3.696 1.00 97.31 207 LYS A CA 1
ATOM 1617 C C . LYS A 1 207 ? 16.867 -6.315 4.128 1.00 97.31 207 LYS A C 1
ATOM 1619 O O . LYS A 1 207 ? 17.762 -6.140 3.307 1.00 97.31 207 LYS A O 1
ATOM 1624 N N . GLY A 1 208 ? 17.027 -6.045 5.417 1.00 95.94 208 GLY A N 1
ATOM 1625 C CA . GLY A 1 208 ? 18.268 -5.470 5.926 1.00 95.94 208 GLY A CA 1
ATOM 1626 C C . GLY A 1 208 ? 18.362 -5.464 7.443 1.00 95.94 208 GLY A C 1
ATOM 1627 O O . GLY A 1 208 ? 17.369 -5.645 8.145 1.00 95.94 208 GLY A O 1
ATOM 1628 N N . ALA A 1 209 ? 19.577 -5.246 7.947 1.00 95.69 209 ALA A N 1
ATOM 1629 C CA . ALA A 1 209 ? 19.808 -5.087 9.382 1.00 95.69 209 ALA A CA 1
ATOM 1630 C C . ALA A 1 209 ? 19.393 -3.698 9.904 1.00 95.69 209 ALA A C 1
ATOM 1632 O O . ALA A 1 209 ? 19.158 -3.519 11.096 1.00 95.69 209 ALA A O 1
ATOM 1633 N N . THR A 1 210 ? 19.257 -2.727 9.002 1.00 93.75 210 THR A N 1
ATOM 1634 C CA . THR A 1 210 ? 18.798 -1.359 9.264 1.00 93.75 210 THR A CA 1
ATOM 1635 C C . THR A 1 210 ? 17.668 -0.994 8.303 1.00 93.75 210 THR A C 1
ATOM 1637 O O . THR A 1 210 ? 17.447 -1.687 7.302 1.00 93.75 210 THR A O 1
ATOM 1640 N N . LYS A 1 211 ? 16.959 0.101 8.597 1.00 92.81 211 LYS A N 1
ATOM 1641 C CA . LYS A 1 211 ? 15.899 0.636 7.735 1.00 92.81 211 LYS A CA 1
ATOM 1642 C C . LYS A 1 211 ? 16.456 0.968 6.345 1.00 92.81 211 LYS A C 1
ATOM 1644 O O . LYS A 1 211 ? 15.930 0.498 5.340 1.00 92.81 211 LYS A O 1
ATOM 1649 N N . GLU A 1 212 ? 17.571 1.686 6.294 1.00 93.50 212 GLU A N 1
ATOM 1650 C CA . GLU A 1 212 ? 18.262 2.110 5.072 1.00 93.50 212 GLU A CA 1
ATOM 1651 C C . GLU A 1 212 ? 18.791 0.897 4.297 1.00 93.50 212 GLU A C 1
ATOM 1653 O O . GLU A 1 212 ? 18.648 0.820 3.080 1.00 93.50 212 GLU A O 1
ATOM 1658 N N . GLY A 1 213 ? 19.326 -0.109 4.999 1.00 95.56 213 GLY A N 1
ATOM 1659 C CA . GLY A 1 213 ? 19.809 -1.340 4.375 1.00 95.56 213 GLY A CA 1
ATOM 1660 C C . GLY A 1 213 ? 18.690 -2.119 3.686 1.00 95.56 213 GLY A C 1
ATOM 1661 O O . GLY A 1 213 ? 18.882 -2.638 2.587 1.00 95.56 213 GLY A O 1
ATOM 1662 N N . ALA A 1 214 ? 17.505 -2.163 4.301 1.00 96.12 214 ALA A N 1
ATOM 1663 C CA . ALA A 1 214 ? 16.341 -2.774 3.679 1.00 96.12 214 ALA A CA 1
ATOM 1664 C C . ALA A 1 214 ? 15.880 -1.974 2.450 1.00 96.12 214 ALA A C 1
ATOM 1666 O O . ALA A 1 214 ? 15.661 -2.584 1.407 1.00 96.12 214 ALA A O 1
ATOM 1667 N N . LEU A 1 215 ? 15.794 -0.638 2.526 1.00 95.50 215 LEU A N 1
ATOM 1668 C CA . LEU A 1 215 ? 15.403 0.202 1.382 1.00 95.50 215 LEU A CA 1
ATOM 1669 C C . LEU A 1 215 ? 16.365 0.050 0.197 1.00 95.50 215 LEU A C 1
ATOM 1671 O O . LEU A 1 215 ? 15.918 -0.206 -0.919 1.00 95.50 215 LEU A O 1
ATOM 1675 N N . ALA A 1 216 ? 17.675 0.121 0.449 1.00 96.75 216 ALA A N 1
ATOM 1676 C CA . ALA A 1 216 ? 18.692 -0.121 -0.572 1.00 96.75 216 ALA A CA 1
ATOM 1677 C C . ALA A 1 216 ? 18.530 -1.514 -1.207 1.00 96.75 216 ALA A C 1
ATOM 1679 O O . ALA A 1 216 ? 18.614 -1.657 -2.424 1.00 96.75 216 ALA A O 1
ATOM 1680 N N . SER A 1 217 ? 18.237 -2.541 -0.401 1.00 98.12 217 SER A N 1
ATOM 1681 C CA . SER A 1 217 ? 17.953 -3.887 -0.910 1.00 98.12 217 SER A CA 1
ATOM 1682 C C . SER A 1 217 ? 16.707 -3.937 -1.799 1.00 98.12 217 SER A C 1
ATOM 1684 O O . SER A 1 217 ? 16.744 -4.639 -2.803 1.00 98.12 217 SER A O 1
ATOM 1686 N N . ALA A 1 218 ? 15.618 -3.244 -1.446 1.00 97.94 218 ALA A N 1
ATOM 1687 C CA . ALA A 1 218 ? 14.384 -3.249 -2.239 1.00 97.94 218 ALA A CA 1
ATOM 1688 C C . ALA A 1 218 ? 14.584 -2.581 -3.602 1.00 97.94 218 ALA A C 1
ATOM 1690 O O . ALA A 1 218 ? 14.203 -3.142 -4.626 1.00 97.94 218 ALA A O 1
ATOM 1691 N N . LEU A 1 219 ? 15.204 -1.397 -3.604 1.00 97.50 219 LEU A N 1
ATOM 1692 C CA . LEU A 1 219 ? 15.503 -0.627 -4.812 1.00 97.50 219 LEU A CA 1
ATOM 1693 C C . LEU A 1 219 ? 16.467 -1.386 -5.733 1.00 97.50 219 LEU A C 1
ATOM 1695 O O . LEU A 1 219 ? 16.238 -1.458 -6.937 1.00 97.50 219 LEU A O 1
ATOM 1699 N N . GLY A 1 220 ? 17.499 -2.015 -5.160 1.00 97.69 220 GLY A N 1
ATOM 1700 C CA . GLY A 1 220 ? 18.426 -2.857 -5.912 1.00 97.69 220 GLY A CA 1
ATOM 1701 C C . GLY A 1 220 ? 17.728 -4.053 -6.557 1.00 97.69 220 GLY A C 1
ATOM 1702 O O . GLY A 1 220 ? 17.932 -4.307 -7.740 1.00 97.69 220 GLY A O 1
ATOM 1703 N N . GLU A 1 221 ? 16.850 -4.740 -5.817 1.00 98.50 221 GLU A N 1
ATOM 1704 C CA . GLU A 1 221 ? 16.026 -5.809 -6.391 1.00 98.50 221 GLU A CA 1
ATOM 1705 C C . GLU A 1 221 ? 15.107 -5.266 -7.493 1.00 98.50 221 GLU A C 1
ATOM 1707 O O . GLU A 1 221 ? 14.956 -5.907 -8.524 1.00 98.50 221 GLU A O 1
ATOM 1712 N N . PHE A 1 222 ? 14.524 -4.076 -7.330 1.00 97.81 222 PHE A N 1
ATOM 1713 C CA . PHE A 1 222 ? 13.642 -3.479 -8.339 1.00 97.81 222 PHE A CA 1
ATOM 1714 C C . PHE A 1 222 ? 14.374 -3.250 -9.662 1.00 97.81 222 PHE A C 1
ATOM 1716 O O . PHE A 1 222 ? 13.886 -3.647 -10.719 1.00 97.81 222 PHE A O 1
ATOM 1723 N N . ILE A 1 223 ? 15.577 -2.677 -9.594 1.00 97.62 223 ILE A N 1
ATOM 1724 C CA . ILE A 1 223 ? 16.447 -2.467 -10.755 1.00 97.62 223 ILE A CA 1
ATOM 1725 C C . ILE A 1 223 ? 16.895 -3.809 -11.352 1.00 97.62 223 ILE A C 1
ATOM 1727 O O . ILE A 1 223 ? 16.917 -3.941 -12.574 1.00 97.62 223 ILE A O 1
ATOM 1731 N N . GLU A 1 224 ? 17.208 -4.818 -10.532 1.00 98.06 224 GLU A N 1
ATOM 1732 C CA . GLU A 1 224 ? 17.519 -6.179 -11.002 1.00 98.06 224 GLU A CA 1
ATOM 1733 C C . GLU A 1 224 ? 16.353 -6.765 -11.813 1.00 98.06 224 GLU A C 1
ATOM 1735 O O . GLU A 1 224 ? 16.549 -7.218 -12.940 1.00 98.06 224 GLU A O 1
ATOM 1740 N N . ARG A 1 225 ? 15.128 -6.727 -11.270 1.00 97.56 225 ARG A N 1
ATOM 1741 C CA . ARG A 1 225 ? 13.932 -7.241 -11.956 1.00 97.56 225 ARG A CA 1
ATOM 1742 C C . ARG A 1 225 ? 13.654 -6.478 -13.247 1.00 97.56 225 ARG A C 1
ATOM 1744 O O . ARG A 1 225 ? 13.325 -7.106 -14.251 1.00 97.56 225 ARG A O 1
ATOM 1751 N N . LEU A 1 226 ? 13.811 -5.155 -13.227 1.00 95.75 226 LEU A N 1
ATOM 1752 C CA . LEU A 1 226 ? 13.601 -4.302 -14.391 1.00 95.75 226 LEU A CA 1
ATOM 1753 C C . LEU A 1 226 ? 14.583 -4.628 -15.522 1.00 95.75 226 LEU A C 1
ATOM 1755 O O . LEU A 1 226 ? 14.155 -4.839 -16.651 1.00 95.75 226 LEU A O 1
ATOM 1759 N N . ASN A 1 227 ? 15.880 -4.732 -15.215 1.00 95.25 227 ASN A N 1
ATOM 1760 C CA . ASN A 1 227 ? 16.915 -5.014 -16.217 1.00 95.25 227 ASN A CA 1
ATOM 1761 C C . ASN A 1 227 ? 16.733 -6.372 -16.902 1.00 95.25 227 ASN A C 1
ATOM 1763 O O . ASN A 1 227 ? 17.155 -6.532 -18.043 1.00 95.25 227 ASN A O 1
ATOM 1767 N N . CYS A 1 228 ? 16.110 -7.335 -16.224 1.00 95.25 228 CYS A N 1
ATOM 1768 C CA . CYS A 1 228 ? 15.890 -8.688 -16.731 1.00 95.25 228 CYS A CA 1
ATOM 1769 C C . CYS A 1 228 ? 14.474 -8.907 -17.292 1.00 95.25 228 CYS A C 1
ATOM 1771 O O . CYS A 1 228 ? 14.051 -10.056 -17.412 1.00 95.25 228 CYS A O 1
ATOM 1773 N N . ASN A 1 229 ? 13.711 -7.836 -17.565 1.00 94.94 229 ASN A N 1
ATOM 1774 C CA . ASN A 1 229 ? 12.309 -7.894 -18.010 1.00 94.94 229 ASN A CA 1
ATOM 1775 C C . ASN A 1 229 ? 11.406 -8.767 -17.107 1.00 94.94 229 ASN A C 1
ATOM 1777 O O . ASN A 1 229 ? 10.368 -9.282 -17.529 1.00 94.94 229 ASN A O 1
ATOM 1781 N N . PHE A 1 230 ? 11.798 -8.952 -15.842 1.00 96.38 230 PHE A N 1
ATOM 1782 C CA . PHE A 1 230 ? 11.277 -10.022 -14.995 1.0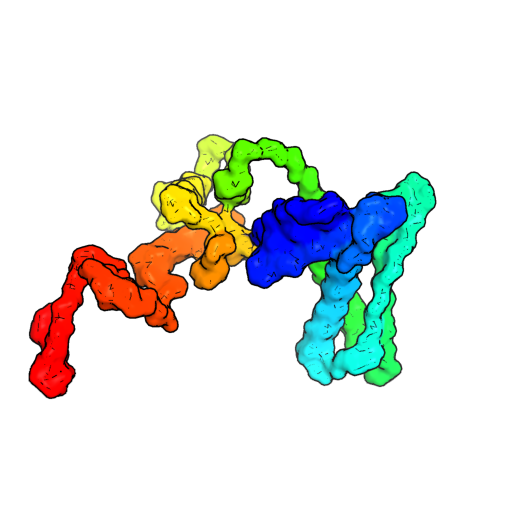0 96.38 230 PHE A CA 1
ATOM 1783 C C . PHE A 1 230 ? 9.861 -9.743 -14.496 1.00 96.38 230 PHE A C 1
ATOM 1785 O O . PHE A 1 230 ? 9.105 -10.676 -14.267 1.00 96.38 230 PHE A O 1
ATOM 1792 N N . PHE A 1 231 ? 9.472 -8.472 -14.362 1.00 96.12 231 PHE A N 1
ATOM 1793 C CA . PHE A 1 231 ? 8.112 -8.108 -13.946 1.00 96.12 231 PHE A CA 1
ATOM 1794 C C . PHE A 1 231 ? 7.024 -8.605 -14.908 1.00 96.12 231 PHE A C 1
ATOM 1796 O O . PHE A 1 231 ? 5.871 -8.741 -14.505 1.00 96.12 231 PHE A O 1
ATOM 1803 N N . TYR A 1 232 ? 7.386 -8.892 -16.160 1.00 92.56 232 TYR A N 1
ATOM 1804 C CA . TYR A 1 232 ? 6.449 -9.265 -17.216 1.00 92.56 232 TYR A CA 1
ATOM 1805 C C . TYR A 1 232 ? 6.731 -10.651 -17.809 1.00 92.56 232 TYR A C 1
ATOM 1807 O O . TYR A 1 232 ? 6.182 -10.982 -18.858 1.00 92.56 232 TYR A O 1
ATOM 1815 N N . ASN A 1 233 ? 7.573 -11.464 -17.162 1.00 93.69 233 ASN A N 1
ATOM 1816 C CA . ASN A 1 233 ? 7.998 -12.773 -17.672 1.00 93.69 233 ASN A CA 1
ATOM 1817 C C . ASN A 1 233 ? 6.834 -13.768 -17.865 1.00 93.69 233 ASN A C 1
ATOM 1819 O O . ASN A 1 233 ? 6.897 -14.621 -18.744 1.00 93.69 233 ASN A O 1
ATOM 1823 N N . ASP A 1 234 ? 5.773 -13.633 -17.069 1.00 93.69 234 ASP A N 1
ATOM 1824 C CA . ASP A 1 234 ? 4.597 -14.507 -17.091 1.00 93.69 234 ASP A CA 1
ATOM 1825 C C . ASP A 1 234 ? 3.460 -13.957 -17.976 1.00 93.69 234 ASP A C 1
ATOM 1827 O O . ASP A 1 234 ? 2.332 -14.452 -17.925 1.00 93.69 234 ASP A O 1
ATOM 1831 N N . GLN A 1 235 ? 3.722 -12.906 -18.761 1.00 92.75 235 GLN A N 1
ATOM 1832 C CA . GLN A 1 235 ? 2.714 -12.203 -19.556 1.00 92.75 235 GLN A CA 1
ATOM 1833 C C . GLN A 1 235 ? 3.049 -12.230 -21.048 1.00 92.75 235 GLN A C 1
ATOM 1835 O O . GLN A 1 235 ? 4.200 -12.082 -21.449 1.00 92.75 235 GLN A O 1
ATOM 1840 N N . PHE A 1 236 ? 2.020 -12.347 -21.890 1.00 94.75 236 PHE A N 1
ATOM 1841 C CA . PHE A 1 236 ? 2.148 -12.043 -23.314 1.00 94.75 236 PHE A CA 1
ATOM 1842 C C . PHE A 1 236 ? 2.033 -10.529 -23.527 1.00 94.75 236 PHE A C 1
ATOM 1844 O O . PHE A 1 236 ? 1.052 -9.922 -23.102 1.00 94.75 236 PHE A O 1
ATOM 1851 N N . TRP A 1 237 ? 3.017 -9.923 -24.194 1.00 93.81 237 TRP A N 1
ATOM 1852 C CA . TRP A 1 237 ? 3.131 -8.461 -24.329 1.00 93.81 237 TRP A CA 1
ATOM 1853 C C . TRP A 1 237 ? 2.303 -7.868 -25.482 1.00 93.81 237 TRP A C 1
ATOM 1855 O O . TRP A 1 237 ? 2.328 -6.663 -25.712 1.00 93.81 237 TRP A O 1
ATOM 1865 N N . GLY A 1 238 ? 1.533 -8.701 -26.188 1.00 96.56 238 GLY A N 1
ATOM 1866 C CA . GLY A 1 238 ? 0.653 -8.273 -27.271 1.00 96.56 238 GLY A CA 1
ATOM 1867 C C . GLY A 1 238 ? 1.305 -8.326 -28.651 1.00 96.56 238 GLY A C 1
ATOM 1868 O O . GLY A 1 238 ? 2.520 -8.448 -28.800 1.00 96.56 238 GLY A O 1
ATOM 1869 N N . GLU A 1 239 ? 0.466 -8.253 -29.685 1.00 97.50 239 GLU A N 1
ATOM 1870 C CA . GLU A 1 239 ? 0.906 -8.371 -31.080 1.00 97.50 239 GLU A CA 1
ATOM 1871 C C . GLU A 1 239 ? 1.790 -7.203 -31.527 1.00 97.50 239 GLU A C 1
ATOM 1873 O O . GLU A 1 239 ? 2.668 -7.397 -32.359 1.00 97.50 239 GLU A O 1
ATOM 1878 N N . GLU A 1 240 ? 1.586 -6.005 -30.976 1.00 97.56 240 GLU A N 1
ATOM 1879 C CA . GLU A 1 240 ? 2.394 -4.833 -31.321 1.00 97.56 240 GLU A CA 1
ATOM 1880 C C . GLU A 1 240 ? 3.862 -5.042 -30.937 1.00 97.56 240 GLU A C 1
ATOM 1882 O O . GLU A 1 240 ? 4.739 -4.941 -31.792 1.00 97.56 240 GLU A O 1
ATOM 1887 N N . ILE A 1 241 ? 4.125 -5.427 -29.683 1.00 96.38 241 ILE A N 1
ATOM 1888 C CA . ILE A 1 241 ? 5.490 -5.677 -29.209 1.00 96.38 241 ILE A CA 1
ATOM 1889 C C . ILE A 1 241 ? 6.064 -6.943 -29.854 1.00 96.38 241 ILE A C 1
ATOM 1891 O O . ILE A 1 241 ? 7.224 -6.947 -30.248 1.00 96.38 241 ILE A O 1
ATOM 1895 N N . ALA A 1 242 ? 5.255 -7.987 -30.062 1.00 96.75 242 ALA A N 1
ATOM 1896 C CA . ALA A 1 242 ? 5.702 -9.211 -30.734 1.00 96.75 242 ALA A CA 1
ATOM 1897 C C . ALA A 1 242 ? 6.175 -8.997 -32.188 1.00 96.75 242 ALA A C 1
ATO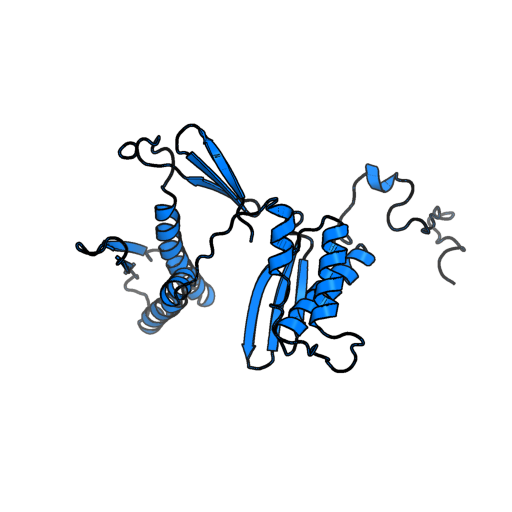M 1899 O O . ALA A 1 242 ? 6.887 -9.844 -32.719 1.00 96.75 242 ALA A O 1
ATOM 1900 N N . ASN A 1 243 ? 5.772 -7.895 -32.832 1.00 96.06 243 ASN A N 1
ATOM 1901 C CA . ASN A 1 243 ? 6.188 -7.519 -34.187 1.00 96.06 243 ASN A CA 1
ATOM 1902 C C . ASN A 1 243 ? 7.098 -6.273 -34.216 1.00 96.06 243 ASN A C 1
ATOM 1904 O O . ASN A 1 243 ? 7.316 -5.706 -35.291 1.00 96.06 243 ASN A O 1
ATOM 1908 N N . ALA A 1 244 ? 7.598 -5.820 -33.062 1.00 96.75 244 ALA A N 1
ATOM 1909 C CA . ALA A 1 244 ? 8.529 -4.700 -32.974 1.00 96.75 244 ALA A CA 1
ATOM 1910 C C . ALA A 1 244 ? 9.923 -5.069 -33.521 1.00 96.75 244 ALA A C 1
ATOM 1912 O O . ALA A 1 244 ? 10.199 -6.222 -33.847 1.00 96.75 244 ALA A O 1
ATOM 1913 N N . GLU A 1 245 ? 10.813 -4.076 -33.627 1.00 96.88 245 GLU A N 1
ATOM 1914 C CA . GLU A 1 245 ? 12.206 -4.291 -34.057 1.00 96.88 245 GLU A CA 1
ATOM 1915 C C . GLU A 1 245 ? 12.952 -5.275 -33.139 1.00 96.88 245 GLU A C 1
ATOM 1917 O O . GLU A 1 245 ? 13.745 -6.081 -33.622 1.00 96.88 245 GLU A O 1
ATOM 1922 N N . PHE A 1 246 ? 12.650 -5.235 -31.840 1.00 96.94 246 PHE A N 1
ATOM 1923 C CA . PHE A 1 246 ? 13.066 -6.212 -30.839 1.00 96.94 246 PHE A CA 1
ATOM 1924 C C . PHE A 1 246 ? 11.965 -6.376 -29.782 1.00 96.94 246 PHE A C 1
ATOM 1926 O O . PHE A 1 246 ? 11.209 -5.438 -29.514 1.00 96.94 246 PHE A O 1
ATOM 1933 N N . VAL A 1 247 ? 11.892 -7.555 -29.167 1.00 96.12 247 VAL A N 1
ATOM 1934 C CA . VAL A 1 247 ? 10.993 -7.865 -28.051 1.00 96.12 247 VAL A CA 1
ATOM 1935 C C . VAL A 1 247 ? 11.717 -7.649 -26.726 1.00 96.12 247 VAL A C 1
ATOM 1937 O O . VAL A 1 247 ? 11.276 -6.829 -25.931 1.00 96.12 247 VAL A O 1
ATOM 1940 N N . HIS A 1 248 ? 12.830 -8.338 -26.472 1.00 95.81 248 HIS A N 1
ATOM 1941 C CA . HIS A 1 248 ? 13.524 -8.342 -25.181 1.00 95.81 248 HIS A CA 1
ATOM 1942 C C . HIS A 1 248 ? 14.684 -7.350 -25.115 1.00 95.81 248 HIS A C 1
ATOM 1944 O O . HIS A 1 248 ? 14.727 -6.538 -24.189 1.00 95.81 248 HIS A O 1
ATOM 1950 N N . TYR A 1 249 ? 15.616 -7.421 -26.069 1.00 96.81 249 TYR A N 1
ATOM 1951 C CA . TYR A 1 249 ? 16.792 -6.546 -26.127 1.00 96.81 249 TYR A CA 1
ATOM 1952 C C . TYR A 1 249 ? 17.181 -6.232 -27.577 1.00 96.81 249 TYR A C 1
ATOM 1954 O O . TYR A 1 249 ? 17.007 -7.088 -28.440 1.00 96.81 249 TYR A O 1
ATOM 1962 N N . PRO A 1 250 ? 17.765 -5.053 -27.865 1.00 97.50 250 PRO A N 1
ATOM 1963 C CA . PRO A 1 250 ? 18.185 -4.695 -29.224 1.00 97.50 250 PRO A CA 1
ATOM 1964 C C . PRO A 1 250 ? 19.206 -5.646 -29.869 1.00 97.50 250 PRO A C 1
ATOM 1966 O O . PRO A 1 250 ? 19.352 -5.650 -31.088 1.00 97.50 250 PRO A O 1
ATOM 1969 N N . ASP A 1 251 ? 19.945 -6.414 -29.070 1.00 97.12 251 ASP A N 1
ATOM 1970 C CA . ASP A 1 251 ? 20.948 -7.388 -29.509 1.00 97.12 251 ASP A CA 1
ATOM 1971 C C . ASP A 1 251 ? 20.438 -8.840 -29.507 1.00 97.12 251 ASP A C 1
ATOM 1973 O O . ASP A 1 251 ? 21.222 -9.774 -29.701 1.00 97.12 251 ASP A O 1
ATOM 1977 N N . GLU A 1 252 ? 19.133 -9.050 -29.321 1.00 97.00 252 GLU A N 1
ATOM 1978 C CA . GLU A 1 252 ? 18.524 -10.372 -29.433 1.00 97.00 252 GLU A CA 1
ATOM 1979 C C . GLU A 1 252 ? 18.604 -10.931 -30.862 1.00 97.00 252 GLU A C 1
ATOM 1981 O O . GLU A 1 252 ? 18.706 -10.203 -31.852 1.00 97.00 252 GLU A O 1
ATOM 1986 N N . GLN A 1 253 ? 18.528 -12.257 -30.982 1.00 95.44 253 GLN A N 1
ATOM 1987 C CA . GLN A 1 253 ? 18.561 -12.936 -32.274 1.00 95.44 253 GLN A CA 1
ATOM 1988 C C . GLN A 1 253 ? 17.361 -13.860 -32.445 1.00 95.44 253 GLN A C 1
ATOM 1990 O O . GLN A 1 253 ? 17.014 -14.637 -31.555 1.00 95.44 253 GLN A O 1
ATOM 1995 N N . TRP A 1 254 ? 16.760 -13.794 -33.633 1.00 94.88 254 TRP A N 1
ATOM 1996 C CA . TRP A 1 254 ? 15.601 -14.592 -34.014 1.00 94.88 254 TRP A CA 1
ATOM 1997 C C . TRP A 1 254 ? 16.000 -15.695 -34.984 1.00 94.88 254 TRP A C 1
ATOM 1999 O O . TRP A 1 254 ? 16.479 -15.433 -36.089 1.00 94.88 254 TRP A O 1
ATOM 2009 N N . PHE A 1 255 ? 15.719 -16.937 -34.603 1.00 95.06 255 PHE A N 1
ATOM 2010 C CA . PHE A 1 255 ? 15.970 -18.112 -35.428 1.00 95.06 255 PHE A CA 1
ATOM 2011 C C . PHE A 1 255 ? 14.648 -18.792 -35.768 1.00 95.06 255 PHE A C 1
ATOM 2013 O O . PHE A 1 255 ? 13.820 -19.051 -34.894 1.00 95.06 255 PHE A O 1
ATOM 2020 N N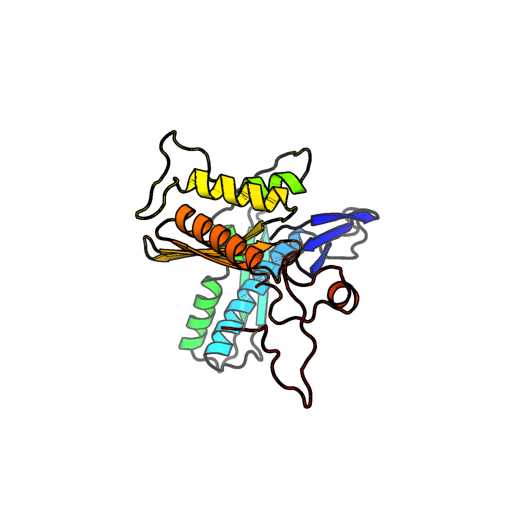 . LYS A 1 256 ? 14.436 -19.096 -37.050 1.00 94.31 256 LYS A N 1
ATOM 2021 C CA . LYS A 1 256 ? 13.279 -19.900 -37.463 1.00 94.31 256 LYS A CA 1
ATOM 2022 C C . LYS A 1 256 ? 13.529 -21.371 -37.110 1.00 94.31 256 LYS A C 1
ATOM 2024 O O . LYS A 1 256 ? 14.663 -21.814 -37.283 1.00 94.31 256 LYS A O 1
ATOM 2029 N N . PRO A 1 257 ? 12.503 -22.135 -36.692 1.00 94.88 257 PRO A N 1
ATOM 2030 C CA . PRO A 1 257 ? 12.644 -23.572 -36.468 1.00 94.88 257 PRO A CA 1
ATOM 2031 C C . PRO A 1 257 ? 13.188 -24.298 -37.704 1.00 94.88 257 PRO A C 1
ATOM 2033 O O . PRO A 1 257 ? 12.858 -23.942 -38.842 1.00 94.88 257 PRO A O 1
ATOM 2036 N N . GLY A 1 258 ? 14.006 -25.325 -37.473 1.00 93.62 258 GLY A N 1
ATOM 2037 C CA . GLY A 1 258 ? 14.511 -26.204 -38.521 1.00 93.62 258 GLY A CA 1
ATOM 2038 C C . GLY A 1 258 ? 13.424 -27.122 -39.101 1.00 93.62 258 GLY A C 1
ATOM 2039 O O . GLY A 1 258 ? 12.264 -27.100 -38.674 1.00 93.62 258 GLY A O 1
ATOM 2040 N N . PRO A 1 259 ? 13.767 -27.964 -40.090 1.00 94.62 259 PRO A N 1
ATOM 2041 C CA . PRO A 1 259 ? 12.852 -28.978 -40.603 1.00 94.62 259 PRO A CA 1
ATOM 2042 C C . PRO A 1 259 ? 12.312 -29.857 -39.466 1.00 94.62 259 PRO A C 1
ATOM 2044 O O . PRO A 1 259 ? 13.083 -30.331 -38.647 1.00 94.62 259 PRO A O 1
ATOM 2047 N N . LYS A 1 260 ? 10.996 -30.109 -39.439 1.00 95.06 260 LYS A N 1
ATOM 2048 C CA . LYS A 1 260 ? 10.329 -30.918 -38.393 1.00 95.06 260 LYS A CA 1
ATOM 2049 C C . LYS A 1 260 ? 10.510 -30.378 -36.959 1.00 95.06 260 LYS A C 1
ATOM 2051 O O . LYS A 1 260 ? 10.633 -31.175 -36.033 1.00 95.06 260 LYS A O 1
ATOM 2056 N N . ASP A 1 261 ? 10.497 -29.056 -36.791 1.00 94.50 261 ASP A N 1
ATOM 2057 C CA . ASP A 1 261 ? 10.641 -28.370 -35.495 1.00 94.50 261 ASP A CA 1
ATOM 2058 C C . ASP A 1 261 ? 11.980 -28.660 -34.785 1.00 94.50 261 ASP A C 1
ATOM 2060 O O . ASP A 1 261 ? 12.070 -28.665 -33.558 1.00 94.50 261 ASP A O 1
ATOM 2064 N N . GLU A 1 262 ? 13.041 -28.907 -35.558 1.00 95.38 262 GLU A N 1
ATOM 2065 C CA . GLU A 1 262 ? 14.397 -29.081 -35.028 1.00 95.38 262 GLU A CA 1
ATOM 2066 C C . GLU A 1 262 ? 14.963 -27.759 -34.469 1.00 95.38 262 GLU A C 1
ATOM 2068 O O . GLU A 1 262 ? 14.720 -26.678 -35.017 1.00 95.38 262 GLU A O 1
ATOM 2073 N N . LEU A 1 263 ? 15.743 -27.850 -33.382 1.00 94.50 263 LEU A N 1
ATOM 2074 C CA . LEU A 1 263 ? 16.453 -26.709 -32.795 1.00 94.50 263 LEU A CA 1
ATOM 2075 C C . LEU A 1 263 ? 17.537 -26.212 -33.778 1.00 94.50 263 LEU A C 1
ATOM 2077 O O . LEU A 1 263 ? 18.369 -27.022 -34.194 1.00 94.50 263 LEU A O 1
ATOM 2081 N N . PRO A 1 264 ? 17.553 -24.916 -34.149 1.00 95.56 264 PRO A N 1
ATOM 2082 C CA . PRO A 1 264 ? 18.593 -24.343 -35.005 1.00 95.56 264 PRO A CA 1
ATOM 2083 C C . PRO A 1 264 ? 20.003 -24.537 -34.434 1.00 95.56 264 PRO A C 1
ATOM 2085 O O . PRO A 1 264 ? 20.212 -24.396 -33.232 1.00 95.56 264 PRO A O 1
ATOM 2088 N N . SER A 1 265 ? 20.973 -24.821 -35.306 1.00 94.19 265 SER A N 1
ATOM 2089 C CA . SER A 1 265 ? 22.381 -25.063 -34.939 1.00 94.19 265 SER A CA 1
ATOM 2090 C C . SER A 1 265 ? 23.100 -23.847 -34.353 1.00 94.19 265 SER A C 1
ATOM 2092 O O . SER A 1 265 ? 24.161 -23.974 -33.757 1.00 94.19 265 SER A O 1
ATOM 2094 N N . GLU A 1 266 ? 22.538 -22.668 -34.574 1.00 94.56 266 GLU A N 1
ATOM 2095 C CA . GLU A 1 266 ? 23.036 -21.381 -34.117 1.00 94.56 266 GLU A CA 1
ATOM 2096 C C . GLU A 1 266 ? 22.632 -21.072 -32.663 1.00 94.56 266 GLU A C 1
ATOM 2098 O O . GLU A 1 266 ? 23.104 -20.087 -32.099 1.00 94.56 266 GLU A O 1
ATOM 2103 N N . ILE A 1 267 ? 21.756 -21.887 -32.058 1.00 94.81 267 ILE A N 1
ATOM 2104 C CA . ILE A 1 267 ? 21.304 -21.753 -30.668 1.00 94.81 267 ILE A CA 1
ATOM 2105 C C . ILE A 1 267 ? 22.098 -22.721 -29.774 1.00 94.81 267 ILE A C 1
ATOM 2107 O O . ILE A 1 267 ? 22.205 -23.900 -30.096 1.00 94.81 267 ILE A O 1
ATOM 2111 N N . LEU A 1 268 ? 22.548 -22.238 -28.606 1.00 91.94 268 LEU A N 1
ATOM 2112 C CA . LEU A 1 268 ? 23.452 -22.924 -27.657 1.00 91.94 268 LEU A CA 1
ATOM 2113 C C . LEU A 1 268 ? 24.909 -23.020 -28.163 1.00 91.94 268 LEU A C 1
ATOM 2115 O O . LEU A 1 268 ? 25.358 -22.109 -28.859 1.00 91.94 268 LEU A O 1
ATOM 2119 N N . ASP A 1 269 ? 25.664 -24.026 -27.703 1.00 88.38 269 ASP A N 1
ATOM 2120 C CA . ASP A 1 269 ? 27.102 -24.224 -27.936 1.00 88.38 269 ASP A CA 1
ATOM 2121 C C . ASP A 1 269 ? 27.452 -25.521 -28.693 1.00 88.38 269 ASP A C 1
ATOM 2123 O O . ASP A 1 269 ? 26.644 -26.481 -28.701 1.00 88.38 269 ASP A O 1
#

Sequence (269 aa):
MEIKVNFLDNLRLEAKFDDFTVIADQPIRYKGDGSAPGPFDYFLASSALCAAYFVKLYCDTRNIPTENIRLSQNNIVDPENRYNQIFKIQVELPADISEKDRLGILRSIDRCTVKKVVQTGPEFIIEEVENLDADAQALLMPVAGSDAGTFIAGKDLPLEQTIANMSGILADLGMKIEIASWRNIVPNVWSLHIRDAHSPMCFTNGKGATKEGALASALGEFIERLNCNFFYNDQFWGEEIANAEFVHYPDEQWFKPGPKDELPSEILD

Organism: NCBI:txid587753

pLDDT: mean 91.45, std 9.12, range [46.0, 98.5]

Secondary structure (DSSP, 8-state):
---EEEE-STT-EEEEETTEEEEE---GGGTS---S--HHHHHHHHHHHHHHHHHHHHHHTTT---TT-EEEEEEEE-SS-TT-EEEEEEEE--TTS-HHHHHHHHHHHTT-HHHHHHHH---------S-HHHHHHHTTSPP---SS----TT-SS-HHHHHHHHHHHHHHTT--EEEEEEEEEETTEEEEEEEESS-TTSEEEEEESSHHHHHHHHHHHHHHHHHTTGGGTTS--HHHHHTSS-SS-TT-------GGGPPPTTS--

InterPro domains:
  IPR003718 OsmC/Ohr conserved domain [PF02566] (32-126)
  IPR003776 YcaO-like domain [PF02624] (205-269)
  IPR003776 YcaO-like domain [PS51664] (206-269)
  IPR003776 YcaO-like domain [TIGR00702] (159-268)
  IPR015946 K homology domain-like, alpha/beta [G3DSA:3.30.300.20] (2-128)
  IPR036102 OsmC/Ohr superfamily [SSF82784] (1-124)